Protein AF-A0A4Y7RFY5-F1 (afdb_monomer)

Structure (mmCIF, N/CA/C/O backbone):
data_AF-A0A4Y7RFY5-F1
#
_entry.id   AF-A0A4Y7RFY5-F1
#
loop_
_atom_site.group_PDB
_atom_site.id
_atom_site.type_symbol
_atom_site.label_atom_id
_atom_site.label_alt_id
_atom_site.label_comp_id
_atom_site.label_asym_id
_atom_site.label_entity_id
_atom_site.label_seq_id
_atom_site.pdbx_PDB_ins_code
_atom_site.Cartn_x
_atom_site.Cartn_y
_atom_site.Cartn_z
_atom_site.occupancy
_atom_site.B_iso_or_equiv
_atom_site.auth_seq_id
_atom_site.auth_comp_id
_atom_site.auth_asym_id
_atom_site.auth_atom_id
_atom_site.pdbx_PDB_model_num
ATOM 1 N N . MET A 1 1 ? 19.906 5.067 -16.439 1.00 70.19 1 MET A N 1
ATOM 2 C CA . MET A 1 1 ? 20.471 4.528 -15.184 1.00 70.19 1 MET A CA 1
ATOM 3 C C . MET A 1 1 ? 19.548 4.923 -14.044 1.00 70.19 1 MET A C 1
ATOM 5 O O . MET A 1 1 ? 18.997 6.017 -14.143 1.00 70.19 1 MET A O 1
ATOM 9 N N . PRO A 1 2 ? 19.343 4.066 -13.029 1.00 88.56 2 PRO A N 1
ATOM 10 C CA . PRO A 1 2 ? 18.521 4.398 -11.865 1.00 88.56 2 PRO A CA 1
ATOM 11 C C . PRO A 1 2 ? 19.082 5.613 -11.113 1.00 88.56 2 PRO A C 1
ATOM 13 O O . PRO A 1 2 ? 20.277 5.898 -11.190 1.00 88.56 2 PRO A O 1
ATOM 16 N N . SER A 1 3 ? 18.216 6.334 -10.408 1.00 92.62 3 SER A N 1
ATOM 17 C CA . SER A 1 3 ? 18.510 7.600 -9.731 1.00 92.62 3 SER A CA 1
ATOM 18 C C . SER A 1 3 ? 17.836 7.657 -8.362 1.00 92.62 3 SER A C 1
ATOM 20 O O . SER A 1 3 ? 16.726 7.166 -8.194 1.00 92.62 3 SER A O 1
ATOM 22 N N . CYS A 1 4 ? 18.465 8.326 -7.395 1.00 90.56 4 CYS A N 1
ATOM 23 C CA . CYS A 1 4 ? 17.872 8.580 -6.075 1.00 90.56 4 CYS A CA 1
ATOM 24 C C . CYS A 1 4 ? 16.826 9.691 -6.059 1.00 90.56 4 CYS A C 1
ATOM 26 O O . CYS A 1 4 ? 16.212 9.956 -5.030 1.00 90.56 4 CYS A O 1
ATOM 28 N N . SER A 1 5 ? 16.643 10.366 -7.187 1.00 89.19 5 SER A N 1
ATOM 29 C CA . SER A 1 5 ? 15.661 11.423 -7.343 1.00 89.19 5 SER A CA 1
ATOM 30 C C . SER A 1 5 ? 14.977 11.329 -8.698 1.00 89.19 5 SER A C 1
ATOM 32 O O . SER A 1 5 ? 15.543 10.871 -9.694 1.00 89.19 5 SER A O 1
ATOM 34 N N . GLY A 1 6 ? 13.733 11.784 -8.732 1.00 90.25 6 GLY A N 1
ATOM 35 C CA . GLY A 1 6 ? 12.942 11.893 -9.944 1.00 90.25 6 GLY A CA 1
ATOM 36 C C . GLY A 1 6 ? 11.649 12.633 -9.650 1.00 90.25 6 GLY A C 1
ATOM 37 O O . GLY A 1 6 ? 11.151 12.608 -8.523 1.00 90.25 6 GLY A O 1
ATOM 38 N N . THR A 1 7 ? 11.106 13.307 -10.655 1.00 93.75 7 THR A N 1
ATOM 39 C CA . THR A 1 7 ? 9.830 14.011 -10.526 1.00 93.75 7 THR A CA 1
ATOM 40 C C . THR A 1 7 ? 8.691 13.004 -10.468 1.00 93.75 7 THR A C 1
ATOM 42 O O . THR A 1 7 ? 8.558 12.180 -11.369 1.00 93.75 7 THR A O 1
ATOM 45 N N . LYS A 1 8 ? 7.857 13.093 -9.427 1.00 94.69 8 LYS A N 1
ATOM 46 C CA . LYS A 1 8 ? 6.635 12.292 -9.315 1.00 94.69 8 LYS A CA 1
ATOM 47 C C . LYS A 1 8 ? 5.670 12.668 -10.454 1.00 94.69 8 LYS A C 1
ATOM 49 O O . LYS A 1 8 ? 5.312 13.845 -10.546 1.00 94.69 8 LYS A O 1
ATOM 54 N N . PRO A 1 9 ? 5.285 11.733 -11.343 1.00 94.62 9 PRO A N 1
ATOM 55 C CA . PRO A 1 9 ? 4.333 11.984 -12.410 1.00 94.62 9 PRO A CA 1
ATOM 56 C C . PRO A 1 9 ? 2.941 12.184 -11.815 1.00 94.62 9 PRO A C 1
ATOM 58 O O . PRO A 1 9 ? 2.696 11.918 -10.640 1.00 94.62 9 PRO A O 1
ATOM 61 N N . ASN A 1 10 ? 1.999 12.623 -12.645 1.00 97.12 10 ASN A N 1
ATOM 62 C CA . ASN A 1 10 ? 0.590 12.560 -12.273 1.00 97.12 10 ASN A CA 1
ATOM 63 C C . ASN A 1 10 ? 0.095 11.096 -12.235 1.00 97.12 10 ASN A C 1
ATOM 65 O O . ASN A 1 10 ? 0.753 10.188 -12.746 1.00 97.12 10 ASN A O 1
ATOM 69 N N . TYR A 1 11 ? -1.093 10.869 -11.668 1.00 97.44 11 TYR A N 1
ATOM 70 C CA . TYR A 1 11 ? -1.661 9.522 -11.515 1.00 97.44 11 TYR A CA 1
ATOM 71 C C . TYR A 1 11 ? -1.835 8.758 -12.835 1.00 97.44 11 TYR A C 1
ATOM 73 O O . TYR A 1 11 ? -1.659 7.543 -12.861 1.00 97.44 11 TYR A O 1
ATOM 81 N N . ALA A 1 12 ? -2.170 9.448 -13.928 1.00 95.31 12 ALA A N 1
ATOM 82 C CA . ALA A 1 12 ? -2.385 8.808 -15.223 1.00 95.31 12 ALA A CA 1
ATOM 83 C C . ALA A 1 12 ? -1.066 8.307 -15.834 1.00 95.31 12 ALA A C 1
ATOM 85 O O . ALA A 1 12 ? -0.982 7.152 -16.247 1.00 95.31 12 ALA A O 1
ATOM 86 N N . GLY A 1 13 ? -0.028 9.151 -15.834 1.00 95.88 13 GLY A N 1
ATOM 87 C CA . GLY A 1 13 ? 1.313 8.769 -16.278 1.00 95.88 13 GLY A CA 1
ATOM 88 C C . GLY A 1 13 ? 1.899 7.660 -15.408 1.00 95.88 13 GLY A C 1
ATOM 89 O O . GLY A 1 13 ? 2.430 6.688 -15.927 1.00 95.88 13 GLY A O 1
ATOM 90 N N . PHE A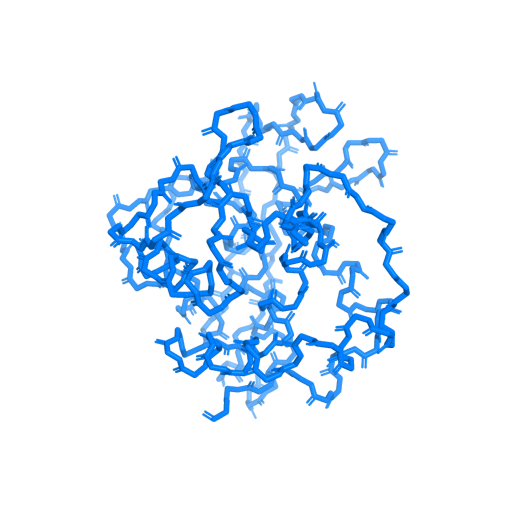 1 14 ? 1.691 7.743 -14.091 1.00 97.38 14 PHE A N 1
ATOM 91 C CA . PHE A 1 14 ? 2.103 6.698 -13.159 1.00 97.38 14 PHE A CA 1
ATOM 92 C C . PHE A 1 14 ? 1.535 5.320 -13.519 1.00 97.38 14 PHE A C 1
ATOM 94 O O . PHE A 1 14 ? 2.278 4.350 -13.636 1.00 97.38 14 PHE A O 1
ATOM 101 N N . VAL A 1 15 ? 0.217 5.217 -13.715 1.00 96.62 15 VAL A N 1
ATOM 102 C CA . VAL A 1 15 ? -0.403 3.932 -14.068 1.00 96.62 15 VAL A CA 1
ATOM 103 C C . VAL A 1 15 ? 0.101 3.433 -15.414 1.00 96.62 15 VAL A C 1
ATOM 105 O O . VAL A 1 15 ? 0.433 2.258 -15.522 1.00 96.62 15 VAL A O 1
ATOM 108 N N . SER A 1 16 ? 0.202 4.308 -16.417 1.00 95.19 16 SER A N 1
ATOM 109 C CA . SER A 1 16 ? 0.695 3.932 -17.747 1.00 95.19 16 SER A CA 1
ATOM 110 C C . SER A 1 16 ? 2.050 3.220 -17.689 1.00 95.19 16 SER A C 1
ATOM 112 O O . SER A 1 16 ? 2.251 2.229 -18.387 1.00 95.19 16 SER A O 1
ATOM 114 N N . ASP A 1 17 ? 2.957 3.695 -16.836 1.00 95.69 17 ASP A N 1
ATOM 115 C CA . ASP A 1 17 ? 4.332 3.199 -16.788 1.00 95.69 17 ASP A CA 1
ATOM 116 C C . ASP A 1 17 ? 4.498 1.961 -15.892 1.00 95.69 17 ASP A C 1
ATOM 118 O O . ASP A 1 17 ? 5.371 1.125 -16.139 1.00 95.69 17 ASP A O 1
ATOM 122 N N . TYR A 1 18 ? 3.666 1.818 -14.852 1.00 97.75 18 TYR A N 1
ATOM 123 C CA . TYR A 1 18 ? 3.910 0.851 -13.773 1.00 97.75 18 TYR A CA 1
ATOM 124 C C . TYR A 1 18 ? 2.809 -0.200 -13.575 1.00 97.75 18 TYR A C 1
ATOM 126 O O . TYR A 1 18 ? 3.008 -1.136 -12.797 1.00 97.75 18 TYR A O 1
ATOM 134 N N . LEU A 1 19 ? 1.680 -0.113 -14.291 1.00 97.50 19 LEU A N 1
ATOM 135 C CA . LEU A 1 19 ? 0.531 -1.009 -14.101 1.00 97.50 19 LEU A CA 1
ATOM 136 C C . LEU A 1 19 ? 0.891 -2.492 -14.231 1.00 97.50 19 LEU A C 1
ATOM 138 O O . LEU A 1 19 ? 0.437 -3.293 -13.419 1.00 97.50 19 LEU A O 1
ATOM 142 N N . SER A 1 20 ? 1.716 -2.872 -15.212 1.00 98.12 20 SER A N 1
ATOM 143 C CA . SER A 1 20 ? 2.085 -4.283 -15.404 1.00 98.12 20 SER A CA 1
ATOM 144 C C . SER A 1 20 ? 2.824 -4.853 -14.190 1.00 98.12 20 SER A C 1
ATOM 146 O O . SER A 1 20 ? 2.512 -5.956 -13.755 1.00 98.12 20 SER A O 1
ATOM 148 N N . TYR A 1 21 ? 3.763 -4.098 -13.615 1.00 98.56 21 TYR A N 1
ATOM 149 C CA . TYR A 1 21 ? 4.523 -4.525 -12.436 1.00 98.56 21 TYR A CA 1
ATOM 150 C C . TYR A 1 21 ? 3.639 -4.575 -11.187 1.00 98.56 21 TYR A C 1
ATOM 152 O O . TYR A 1 21 ? 3.715 -5.526 -10.410 1.00 98.56 21 TYR A O 1
ATOM 160 N N . ALA A 1 22 ? 2.754 -3.585 -11.024 1.00 98.38 22 ALA A N 1
ATOM 161 C CA . ALA A 1 22 ? 1.785 -3.570 -9.934 1.00 98.38 22 ALA A CA 1
ATOM 162 C C . ALA A 1 22 ? 0.781 -4.730 -10.038 1.00 98.38 22 ALA A C 1
ATOM 164 O O . ALA A 1 22 ? 0.401 -5.294 -9.019 1.00 98.38 22 ALA A O 1
ATOM 165 N N . THR A 1 23 ? 0.395 -5.121 -11.257 1.00 98.44 23 THR A N 1
ATOM 166 C CA . THR A 1 23 ? -0.481 -6.277 -11.514 1.00 98.44 23 THR A CA 1
ATOM 167 C C . THR A 1 23 ? 0.195 -7.580 -11.097 1.00 98.44 23 THR A C 1
ATOM 169 O O . THR A 1 23 ? -0.420 -8.376 -10.394 1.00 98.44 23 THR A O 1
ATOM 172 N N . THR A 1 24 ? 1.470 -7.775 -11.452 1.00 98.50 24 THR A N 1
ATOM 173 C CA . THR A 1 24 ? 2.250 -8.928 -10.978 1.00 98.50 24 THR A CA 1
ATOM 174 C C . THR A 1 24 ? 2.302 -8.966 -9.452 1.00 98.50 24 THR A C 1
ATOM 176 O O . THR A 1 24 ? 1.969 -9.983 -8.856 1.00 98.50 24 THR A O 1
ATOM 179 N N . ALA A 1 25 ? 2.654 -7.852 -8.803 1.00 98.31 25 ALA A N 1
ATOM 180 C CA . ALA A 1 25 ? 2.734 -7.809 -7.345 1.00 98.31 25 ALA A CA 1
ATOM 181 C C . ALA A 1 25 ? 1.378 -8.055 -6.662 1.00 98.31 25 ALA A C 1
ATOM 183 O O . ALA A 1 25 ? 1.316 -8.773 -5.669 1.00 98.31 25 ALA A O 1
ATOM 184 N N . ALA A 1 26 ? 0.294 -7.500 -7.207 1.00 98.06 26 ALA A N 1
ATOM 185 C CA . ALA A 1 26 ? -1.064 -7.711 -6.713 1.00 98.06 26 ALA A CA 1
ATOM 186 C C . ALA A 1 26 ? -1.487 -9.184 -6.791 1.00 98.06 26 ALA A C 1
ATOM 188 O O . ALA A 1 26 ? -2.030 -9.713 -5.823 1.00 98.06 26 ALA A O 1
ATOM 189 N N . SER A 1 27 ? -1.192 -9.847 -7.913 1.00 97.69 27 SER A N 1
ATOM 190 C CA . SER A 1 27 ? -1.483 -11.269 -8.113 1.00 97.69 27 SER A CA 1
ATOM 191 C C . SER A 1 27 ? -0.730 -12.155 -7.118 1.00 97.69 27 SER A C 1
ATOM 193 O O . SER A 1 27 ? -1.338 -13.038 -6.521 1.00 97.69 27 SER A O 1
ATOM 195 N N . GLU A 1 28 ? 0.564 -11.905 -6.906 1.00 97.19 28 GLU A N 1
ATOM 196 C CA . GLU A 1 28 ? 1.399 -12.700 -5.991 1.00 97.19 28 GLU A CA 1
ATOM 197 C C . GLU A 1 28 ? 1.017 -12.495 -4.516 1.00 97.19 28 GLU A C 1
ATOM 199 O O . GLU A 1 28 ? 1.141 -13.406 -3.704 1.00 97.19 28 GLU A O 1
ATOM 204 N N . LEU A 1 29 ? 0.531 -11.301 -4.160 1.00 96.00 29 LEU A N 1
ATOM 205 C CA . LEU A 1 29 ? 0.132 -10.959 -2.792 1.00 96.00 29 LEU A CA 1
ATOM 206 C C . LEU A 1 29 ? -1.374 -11.159 -2.536 1.00 96.00 29 LEU A C 1
ATOM 208 O O . LEU A 1 29 ? -1.837 -10.981 -1.415 1.00 96.00 29 LEU A O 1
ATOM 212 N N . GLY A 1 30 ? -2.182 -11.501 -3.541 1.00 95.25 30 GLY A N 1
ATOM 213 C CA . GLY A 1 30 ? -3.625 -11.695 -3.357 1.00 95.25 30 GLY A CA 1
ATOM 214 C C . GLY A 1 30 ? -4.362 -10.450 -2.838 1.00 95.25 30 GLY A C 1
ATOM 215 O O . GLY A 1 30 ? -5.312 -10.566 -2.062 1.00 95.25 30 GLY A O 1
ATOM 216 N N . VAL A 1 31 ? -3.914 -9.260 -3.242 1.00 95.94 31 VAL A N 1
ATOM 217 C CA . VAL A 1 31 ? -4.500 -7.956 -2.883 1.00 95.94 31 VAL A CA 1
ATOM 218 C C . VAL A 1 31 ? -4.769 -7.142 -4.144 1.00 95.94 31 VAL A C 1
ATOM 220 O O . VAL A 1 31 ? -4.348 -7.503 -5.239 1.00 95.94 31 VAL A O 1
ATOM 223 N N . SER A 1 32 ? -5.496 -6.033 -4.022 1.00 97.75 32 SER A N 1
ATOM 224 C CA . SER A 1 32 ? -5.821 -5.219 -5.197 1.00 97.75 32 SER A CA 1
ATOM 225 C C . SER A 1 32 ? -4.600 -4.572 -5.866 1.00 97.75 32 SER A C 1
ATOM 227 O O . SER A 1 32 ? -3.671 -4.139 -5.183 1.00 97.75 32 SER A O 1
ATOM 229 N N . ILE A 1 33 ? -4.662 -4.370 -7.187 1.00 98.44 33 ILE A N 1
ATOM 230 C CA . ILE A 1 33 ? -3.684 -3.544 -7.924 1.00 98.44 33 ILE A CA 1
ATOM 231 C C . ILE A 1 33 ? -3.588 -2.138 -7.308 1.00 98.44 33 ILE A C 1
ATOM 233 O O . ILE A 1 33 ? -2.497 -1.596 -7.128 1.00 98.44 33 ILE A O 1
ATOM 237 N N . ALA A 1 34 ? -4.728 -1.540 -6.958 1.00 98.31 34 ALA A N 1
ATOM 238 C CA . ALA A 1 34 ? -4.803 -0.186 -6.425 1.00 98.31 34 ALA A CA 1
ATOM 239 C C . ALA A 1 34 ? -4.046 -0.020 -5.098 1.00 98.31 34 ALA A C 1
ATOM 241 O O . ALA A 1 34 ? -3.415 1.014 -4.898 1.00 98.31 34 ALA A O 1
ATOM 242 N N . PHE A 1 35 ? -4.059 -1.030 -4.223 1.00 97.94 35 PHE A N 1
ATOM 243 C CA . PHE A 1 35 ? -3.252 -1.048 -2.997 1.00 97.94 35 PHE A CA 1
ATOM 244 C C . PHE A 1 35 ? -1.756 -0.882 -3.316 1.00 97.94 35 PHE A C 1
ATOM 246 O O . PHE A 1 35 ? -1.104 0.018 -2.779 1.00 97.94 35 PHE A O 1
ATOM 253 N N . ILE A 1 36 ? -1.242 -1.677 -4.262 1.00 98.31 36 ILE A N 1
ATOM 254 C CA . ILE A 1 36 ? 0.163 -1.630 -4.694 1.00 98.31 36 ILE A CA 1
ATOM 255 C C . ILE A 1 36 ? 0.502 -0.248 -5.265 1.00 98.31 36 ILE A C 1
ATOM 257 O O . ILE A 1 36 ? 1.477 0.387 -4.860 1.00 98.31 36 ILE A O 1
ATOM 261 N N . LEU A 1 37 ? -0.341 0.250 -6.177 1.00 98.31 37 LEU A N 1
ATOM 262 C CA . LEU A 1 37 ? -0.152 1.550 -6.821 1.00 98.31 37 LEU A CA 1
ATOM 263 C C . LEU A 1 37 ? -0.156 2.702 -5.806 1.00 98.31 37 LEU A C 1
ATOM 265 O O . LEU A 1 37 ? 0.674 3.604 -5.916 1.00 98.31 37 LEU A O 1
ATOM 269 N N . CYS A 1 38 ? -1.057 2.685 -4.817 1.00 97.88 38 CYS A N 1
ATOM 270 C CA . CYS A 1 38 ? -1.116 3.710 -3.773 1.00 97.88 38 CYS A CA 1
ATOM 271 C C . CYS A 1 38 ? 0.184 3.766 -2.977 1.00 97.88 38 CYS A C 1
ATOM 273 O O . CYS A 1 38 ? 0.727 4.855 -2.773 1.00 97.88 38 CYS A O 1
ATOM 275 N N . GLN A 1 39 ? 0.696 2.605 -2.567 1.00 96.25 39 GLN A N 1
ATOM 276 C CA . GLN A 1 39 ? 1.923 2.526 -1.787 1.00 96.25 39 GLN A CA 1
ATOM 277 C C . GLN A 1 39 ? 3.127 3.018 -2.601 1.00 96.25 39 GLN A C 1
ATOM 279 O O . GLN A 1 39 ? 3.851 3.914 -2.171 1.00 96.25 39 GLN A O 1
ATOM 284 N N . TRP A 1 40 ? 3.294 2.516 -3.826 1.00 97.44 40 TRP A N 1
ATOM 285 C CA . TRP A 1 40 ? 4.409 2.895 -4.698 1.00 97.44 40 TRP A CA 1
ATOM 286 C C . TRP A 1 40 ? 4.372 4.374 -5.100 1.00 97.44 40 TRP A C 1
ATOM 288 O O . TRP A 1 40 ? 5.413 5.027 -5.191 1.00 97.44 40 TRP A O 1
ATOM 298 N N . TYR A 1 41 ? 3.180 4.934 -5.321 1.00 97.44 41 TYR A N 1
ATOM 299 C CA . TYR A 1 41 ? 3.035 6.354 -5.632 1.00 97.44 41 TYR A CA 1
ATOM 300 C C . TYR A 1 41 ? 3.393 7.233 -4.435 1.00 97.44 41 TYR A C 1
ATOM 302 O O . TYR A 1 41 ? 4.035 8.273 -4.599 1.00 97.44 41 TYR A O 1
ATOM 310 N N . GLN A 1 42 ? 2.974 6.842 -3.232 1.00 95.06 42 GLN A N 1
ATOM 311 C CA . GLN A 1 42 ? 3.283 7.563 -2.003 1.00 95.06 42 GLN A CA 1
ATOM 312 C C . GLN A 1 42 ? 4.796 7.575 -1.741 1.00 95.06 42 GLN A C 1
ATOM 314 O O . GLN A 1 42 ? 5.366 8.665 -1.640 1.00 95.06 42 GLN A O 1
ATOM 319 N N . GLU A 1 43 ? 5.432 6.402 -1.735 1.00 93.50 43 GLU A N 1
ATOM 320 C CA . GLU A 1 43 ? 6.864 6.224 -1.445 1.00 93.50 43 GLU A CA 1
ATOM 321 C C . GLU A 1 43 ? 7.781 6.796 -2.527 1.00 93.50 43 GLU A C 1
ATOM 323 O O . GLU A 1 43 ? 8.799 7.428 -2.243 1.00 93.50 43 GLU A O 1
ATOM 328 N N . TRP A 1 44 ? 7.396 6.619 -3.791 1.00 95.12 44 TRP A N 1
ATOM 329 C CA . TRP A 1 44 ? 8.091 7.175 -4.946 1.00 95.12 44 TRP A CA 1
ATOM 330 C C . TRP A 1 44 ? 9.570 6.767 -5.075 1.00 95.12 44 TRP A C 1
ATOM 332 O O . TRP A 1 44 ? 10.417 7.558 -5.490 1.00 95.12 44 TRP A O 1
ATOM 342 N N . GLY A 1 45 ? 9.898 5.509 -4.778 1.00 96.00 45 GLY A N 1
ATOM 343 C CA . GLY A 1 45 ? 11.252 4.981 -4.999 1.00 96.00 45 GLY A CA 1
ATOM 344 C C . GLY A 1 45 ? 11.494 4.396 -6.397 1.00 96.00 45 GLY A C 1
ATOM 345 O O . GLY A 1 45 ? 12.556 3.844 -6.688 1.00 96.00 45 GLY A O 1
ATOM 346 N N . LEU A 1 46 ? 10.534 4.552 -7.311 1.00 96.69 46 LEU A N 1
ATOM 347 C CA . LEU A 1 46 ? 10.610 4.058 -8.690 1.00 96.69 46 LEU A CA 1
ATOM 348 C C . LEU A 1 46 ? 11.784 4.608 -9.517 1.00 96.69 46 LEU A C 1
ATOM 350 O O . LEU A 1 46 ? 12.343 3.827 -10.285 1.00 96.69 46 LEU A O 1
ATOM 354 N N . PRO A 1 47 ? 12.251 5.866 -9.357 1.00 96.75 47 PRO A N 1
ATOM 355 C CA . PRO A 1 47 ? 13.485 6.311 -10.012 1.00 96.75 47 PRO A CA 1
ATOM 356 C C . PRO A 1 47 ? 14.712 5.453 -9.655 1.00 96.75 47 PRO A C 1
ATOM 358 O O . PRO A 1 47 ? 15.601 5.275 -10.489 1.00 96.75 47 PRO A O 1
ATOM 361 N N . ALA A 1 48 ? 14.742 4.879 -8.448 1.00 97.00 48 ALA A N 1
ATOM 362 C CA . ALA A 1 48 ? 15.788 3.980 -7.960 1.00 97.00 48 ALA A CA 1
ATOM 363 C C . ALA A 1 48 ? 15.500 2.501 -8.274 1.00 97.00 48 ALA A C 1
ATOM 365 O O . ALA A 1 48 ? 16.225 1.621 -7.804 1.00 97.00 48 ALA A O 1
ATOM 366 N N . ASN A 1 49 ? 14.436 2.222 -9.039 1.00 98.06 49 ASN A N 1
ATOM 367 C CA . ASN A 1 49 ? 13.841 0.898 -9.195 1.00 98.06 49 ASN A CA 1
ATOM 368 C C . ASN A 1 49 ? 13.509 0.227 -7.852 1.00 98.06 49 ASN A C 1
ATOM 370 O O . ASN A 1 49 ? 13.527 -0.989 -7.772 1.00 98.06 49 ASN A O 1
ATOM 374 N N . ASN A 1 50 ? 13.226 0.988 -6.795 1.00 97.44 50 ASN A N 1
ATOM 375 C CA . ASN A 1 50 ? 12.904 0.476 -5.465 1.00 97.44 50 ASN A CA 1
ATOM 376 C C . ASN A 1 50 ? 11.502 0.979 -5.077 1.00 97.44 50 ASN A C 1
ATOM 378 O O . ASN A 1 50 ? 11.388 1.996 -4.398 1.00 97.44 50 ASN A O 1
ATOM 382 N N . PRO A 1 51 ? 10.414 0.348 -5.556 1.00 96.06 51 PRO A N 1
ATOM 383 C CA . PRO A 1 51 ? 9.099 0.991 -5.644 1.00 96.06 51 PRO A CA 1
ATOM 384 C C . PRO A 1 51 ? 8.541 1.557 -4.332 1.00 96.06 51 PRO A C 1
ATOM 386 O O . PRO A 1 51 ? 7.855 2.576 -4.353 1.00 96.06 51 PRO A O 1
ATOM 389 N N . ALA A 1 52 ? 8.865 0.921 -3.203 1.00 94.00 52 ALA A N 1
ATOM 390 C CA . ALA A 1 52 ? 8.384 1.285 -1.872 1.00 94.00 52 ALA A CA 1
ATOM 391 C C . ALA A 1 52 ? 9.530 1.422 -0.855 1.00 94.00 52 ALA A C 1
ATOM 393 O O . ALA A 1 52 ? 9.343 1.112 0.319 1.00 94.00 52 ALA A O 1
ATOM 394 N N . TRP A 1 53 ? 10.728 1.795 -1.324 1.00 93.81 53 TRP A N 1
ATOM 395 C CA . TRP A 1 53 ? 11.930 1.950 -0.495 1.00 93.81 53 TRP A CA 1
ATOM 396 C C . TRP A 1 53 ? 12.180 0.762 0.452 1.00 93.81 53 TRP A C 1
ATOM 398 O O . TRP A 1 53 ? 12.387 0.917 1.654 1.00 93.81 53 TRP A O 1
ATOM 408 N N . GLN A 1 54 ? 12.182 -0.455 -0.098 1.00 92.44 54 GLN A N 1
ATOM 409 C CA . GLN A 1 54 ? 12.611 -1.663 0.604 1.00 92.44 54 GLN A CA 1
ATOM 410 C C . GLN A 1 54 ? 13.986 -1.440 1.233 1.00 92.44 54 GLN A C 1
ATOM 412 O O . GLN A 1 54 ? 14.908 -1.018 0.540 1.00 92.44 54 GLN A O 1
ATOM 417 N N . GLY A 1 55 ? 14.143 -1.743 2.524 1.00 90.88 55 GLY A N 1
ATOM 418 C CA . GLY A 1 55 ? 15.426 -1.617 3.231 1.00 90.88 55 GLY A CA 1
ATOM 419 C C . GLY A 1 55 ? 16.396 -2.778 2.978 1.00 90.88 55 GLY A C 1
ATOM 420 O O . GLY A 1 55 ? 17.566 -2.697 3.337 1.00 90.88 55 GLY A O 1
ATOM 421 N N . SER A 1 56 ? 15.919 -3.862 2.362 1.00 92.06 56 SER A N 1
ATOM 422 C CA . SER A 1 56 ? 16.690 -5.067 2.048 1.00 92.06 56 SER A CA 1
ATOM 423 C C . SER A 1 56 ? 16.653 -5.348 0.550 1.00 92.06 56 SER A C 1
ATOM 425 O O . SER A 1 56 ? 15.676 -5.037 -0.126 1.00 92.06 56 SER A O 1
ATOM 427 N N . THR A 1 57 ? 17.703 -5.982 0.028 1.00 95.25 57 THR A N 1
ATOM 428 C CA . THR A 1 57 ? 17.739 -6.427 -1.374 1.00 95.25 57 THR A CA 1
ATOM 429 C C . THR A 1 57 ? 16.858 -7.642 -1.619 1.00 95.25 57 THR A C 1
ATOM 431 O O . THR A 1 57 ? 16.530 -7.929 -2.764 1.00 95.25 57 THR A O 1
ATOM 434 N N . MET A 1 58 ? 16.522 -8.393 -0.564 1.00 95.25 58 MET A N 1
ATOM 435 C CA . MET A 1 58 ? 15.765 -9.644 -0.655 1.00 95.25 58 MET A CA 1
ATOM 436 C C . MET A 1 58 ? 16.377 -10.669 -1.634 1.00 95.25 58 MET A C 1
ATOM 438 O O . MET A 1 58 ? 15.674 -11.523 -2.160 1.00 95.25 58 MET A O 1
ATOM 442 N N . GLY A 1 59 ? 17.690 -10.586 -1.884 1.00 96.06 59 GLY A N 1
ATOM 443 C CA . GLY A 1 59 ? 18.403 -11.450 -2.833 1.00 96.06 59 GLY A CA 1
ATOM 444 C C . GLY A 1 59 ? 18.363 -10.993 -4.298 1.00 96.06 59 GLY A C 1
ATOM 445 O O . GLY A 1 59 ? 18.948 -11.668 -5.141 1.00 96.06 59 GLY A O 1
ATOM 446 N N . TYR A 1 60 ? 17.730 -9.858 -4.606 1.00 97.81 60 TYR A N 1
ATOM 447 C CA . TYR A 1 60 ? 17.642 -9.306 -5.961 1.00 97.81 60 TYR A CA 1
ATOM 448 C C . TYR A 1 60 ? 18.822 -8.390 -6.309 1.00 97.81 60 TYR A C 1
ATOM 450 O O . TYR A 1 60 ? 19.515 -7.857 -5.436 1.00 97.81 60 TYR A O 1
ATOM 458 N N . THR A 1 61 ? 19.060 -8.210 -7.611 1.00 97.56 61 THR A N 1
ATOM 459 C CA . THR A 1 61 ? 20.265 -7.549 -8.126 1.00 97.56 61 THR A CA 1
ATOM 460 C C . THR A 1 61 ? 20.227 -6.033 -7.926 1.00 97.56 61 THR A C 1
ATOM 462 O O . THR A 1 61 ? 19.294 -5.355 -8.362 1.00 97.56 61 THR A O 1
ATOM 465 N N . THR A 1 62 ? 21.288 -5.474 -7.341 1.00 97.25 62 THR A N 1
ATOM 466 C CA . THR A 1 62 ? 21.436 -4.029 -7.115 1.00 97.25 62 THR A CA 1
ATOM 467 C C . THR A 1 62 ? 22.556 -3.411 -7.952 1.00 97.25 62 THR A C 1
ATOM 469 O O . THR A 1 62 ? 23.556 -4.057 -8.258 1.00 97.25 62 THR A O 1
ATOM 472 N N . CYS A 1 63 ? 22.394 -2.135 -8.318 1.00 95.94 63 CYS A N 1
ATOM 473 C CA . CYS A 1 63 ? 23.389 -1.341 -9.056 1.00 95.94 63 CYS A CA 1
ATOM 474 C C . CYS A 1 63 ? 23.894 -0.116 -8.279 1.00 95.94 63 CYS A C 1
ATOM 476 O O . CYS A 1 63 ? 24.643 0.690 -8.828 1.00 95.94 63 CYS A O 1
ATOM 478 N N . GLY A 1 64 ? 23.450 0.072 -7.036 1.00 95.62 64 GLY A N 1
ATOM 479 C CA . GLY A 1 64 ? 23.814 1.223 -6.215 1.00 95.62 64 GLY A CA 1
ATOM 480 C C . GLY A 1 64 ? 22.966 1.329 -4.951 1.00 95.62 64 GLY A C 1
ATOM 481 O O . GLY A 1 64 ? 22.294 0.372 -4.559 1.00 95.62 64 GLY A O 1
ATOM 482 N N . SER A 1 65 ? 22.983 2.506 -4.329 1.00 96.12 65 SER A N 1
ATOM 483 C CA . SER A 1 65 ? 22.173 2.819 -3.153 1.00 96.12 65 SER A CA 1
ATOM 484 C C . SER A 1 65 ? 21.780 4.296 -3.083 1.00 96.12 65 SER A C 1
ATOM 486 O O . SER A 1 65 ? 22.479 5.176 -3.588 1.00 96.12 65 SER A O 1
ATOM 488 N N . CYS A 1 66 ? 20.665 4.556 -2.403 1.00 94.31 66 CYS A N 1
ATOM 489 C CA . CYS A 1 66 ? 20.174 5.873 -2.020 1.00 94.31 66 CYS A CA 1
ATOM 490 C C . CYS A 1 66 ? 20.155 5.963 -0.497 1.00 94.31 66 CYS A C 1
ATOM 492 O O . CYS A 1 66 ? 19.199 5.548 0.157 1.00 94.31 66 CYS A O 1
ATOM 494 N N . GLY A 1 67 ? 21.257 6.444 0.083 1.00 93.12 67 GLY A N 1
ATOM 495 C CA . GLY A 1 67 ? 21.469 6.346 1.526 1.00 93.12 67 GLY A CA 1
ATOM 496 C C . GLY A 1 67 ? 21.515 4.879 1.963 1.00 93.12 67 GLY A C 1
ATOM 497 O O . GLY A 1 67 ? 22.341 4.114 1.467 1.00 93.12 67 GLY A O 1
ATOM 498 N N . SER A 1 68 ? 20.619 4.488 2.871 1.00 92.94 68 SER A N 1
ATOM 499 C CA . SER A 1 68 ? 20.482 3.109 3.359 1.00 92.94 68 SER A CA 1
ATOM 500 C C . SER A 1 68 ? 19.665 2.193 2.444 1.00 92.94 68 SER A C 1
ATOM 502 O O . SER A 1 68 ? 19.612 0.994 2.699 1.00 92.94 68 SER A O 1
ATOM 504 N N . PHE A 1 69 ? 19.019 2.724 1.402 1.00 95.56 69 PHE A N 1
ATOM 505 C CA . PHE A 1 69 ? 18.140 1.940 0.537 1.00 95.56 69 PHE A CA 1
ATOM 506 C C . PHE A 1 69 ? 18.880 1.426 -0.708 1.00 95.56 69 PHE A C 1
ATOM 508 O O . PHE A 1 69 ? 19.608 2.196 -1.340 1.00 95.56 69 PHE A O 1
ATOM 515 N N . PRO A 1 70 ? 18.699 0.158 -1.113 1.00 96.75 70 PRO A N 1
ATOM 516 C CA . PRO A 1 70 ? 19.234 -0.363 -2.362 1.00 96.75 70 PRO A CA 1
ATOM 517 C C . PRO A 1 70 ? 18.609 0.326 -3.580 1.00 96.75 70 PRO A C 1
ATOM 519 O O . PRO A 1 70 ? 17.416 0.633 -3.600 1.00 96.75 70 PRO A O 1
ATOM 522 N N . MET A 1 71 ? 19.422 0.514 -4.619 1.00 97.75 71 MET A N 1
ATOM 523 C CA . MET A 1 71 ? 18.962 0.792 -5.980 1.00 97.75 71 MET A CA 1
ATOM 524 C C . MET A 1 71 ? 19.052 -0.493 -6.791 1.00 97.75 71 MET A C 1
ATOM 526 O O . MET A 1 71 ? 20.123 -1.105 -6.865 1.00 97.75 71 MET A O 1
ATOM 530 N N . PHE A 1 72 ? 17.957 -0.889 -7.426 1.00 98.19 72 PHE A N 1
ATOM 531 C CA . PHE A 1 72 ? 17.910 -2.129 -8.192 1.00 98.19 72 PHE A CA 1
ATOM 532 C C . PHE A 1 72 ? 18.316 -1.911 -9.652 1.00 98.19 72 PHE A C 1
ATOM 534 O O . PHE A 1 72 ? 18.027 -0.870 -10.250 1.00 98.19 72 PHE A O 1
ATOM 541 N N . CYS A 1 73 ? 18.973 -2.910 -10.247 1.00 97.06 73 CYS A N 1
ATOM 542 C CA . CYS A 1 73 ? 19.402 -2.854 -11.650 1.00 97.06 73 CYS A CA 1
ATOM 543 C C . CYS A 1 73 ? 18.220 -2.668 -12.610 1.00 97.06 73 CYS A C 1
ATOM 545 O O . CYS A 1 73 ? 18.345 -1.981 -13.626 1.00 97.06 73 CYS A O 1
ATOM 547 N N . SER A 1 74 ? 17.072 -3.256 -12.274 1.00 97.50 74 SER A N 1
ATOM 548 C CA . SER A 1 74 ? 15.833 -3.168 -13.038 1.00 97.50 74 SER A CA 1
ATOM 549 C C . SER A 1 74 ? 14.624 -2.989 -12.121 1.00 97.50 74 SER A C 1
ATOM 551 O O . SER A 1 74 ? 14.653 -3.357 -10.948 1.00 97.50 74 SER A O 1
ATOM 553 N N . LEU A 1 75 ? 13.526 -2.462 -12.667 1.00 97.31 75 LEU A N 1
ATOM 554 C CA . LEU A 1 75 ? 12.260 -2.390 -11.935 1.00 97.31 75 LEU A CA 1
ATOM 555 C C . LEU A 1 75 ? 11.699 -3.785 -11.613 1.00 97.31 75 LEU A C 1
ATOM 557 O O . LEU A 1 75 ? 11.015 -3.947 -10.607 1.00 97.31 75 LEU A O 1
ATOM 561 N N . SER A 1 76 ? 12.018 -4.800 -12.422 1.00 98.12 76 SER A N 1
ATOM 562 C CA . SER A 1 76 ? 11.640 -6.188 -12.139 1.00 98.12 76 SER A CA 1
ATOM 563 C C . SER A 1 76 ? 12.318 -6.709 -10.870 1.00 98.12 76 SER A C 1
ATOM 565 O O . SER A 1 76 ? 11.648 -7.323 -10.045 1.00 98.12 76 SER A O 1
ATOM 567 N N . ASP A 1 77 ? 13.614 -6.430 -10.689 1.00 98.38 77 ASP A N 1
ATOM 568 C CA . ASP A 1 77 ? 14.356 -6.788 -9.470 1.00 98.38 77 ASP A CA 1
ATOM 569 C C . ASP A 1 77 ? 13.732 -6.121 -8.236 1.00 98.38 77 ASP A C 1
ATOM 571 O O . ASP A 1 77 ? 13.467 -6.779 -7.233 1.00 98.38 77 ASP A O 1
ATOM 575 N N . GLY A 1 78 ? 13.424 -4.823 -8.330 1.00 98.19 78 GLY A N 1
ATOM 576 C CA . GLY A 1 78 ? 12.766 -4.097 -7.243 1.00 98.19 78 GLY A CA 1
ATOM 577 C C . GLY A 1 78 ? 11.342 -4.562 -6.957 1.00 98.19 78 GLY A C 1
ATOM 578 O O . GLY A 1 78 ? 10.936 -4.644 -5.803 1.00 98.19 78 GLY A O 1
ATOM 579 N N . THR A 1 79 ? 10.577 -4.912 -7.993 1.00 98.50 79 THR A N 1
ATOM 580 C CA . THR A 1 79 ? 9.229 -5.478 -7.835 1.00 98.50 79 THR A CA 1
ATOM 581 C C . THR A 1 79 ? 9.294 -6.831 -7.128 1.00 98.50 79 THR A C 1
ATOM 583 O O . THR A 1 79 ? 8.528 -7.070 -6.199 1.00 98.50 79 THR A O 1
ATOM 586 N N . GLY A 1 80 ? 10.244 -7.692 -7.503 1.00 98.38 80 GLY A N 1
ATOM 587 C CA . GLY A 1 80 ? 10.472 -8.966 -6.823 1.00 98.38 80 GLY A CA 1
ATOM 588 C C . GLY A 1 80 ? 10.888 -8.789 -5.360 1.00 98.38 80 GLY A C 1
ATOM 589 O O . GLY A 1 80 ? 10.362 -9.477 -4.481 1.00 98.38 80 GLY A O 1
ATOM 590 N N . ALA A 1 81 ? 11.770 -7.825 -5.074 1.00 97.81 81 ALA A N 1
ATOM 591 C CA . ALA A 1 81 ? 12.162 -7.498 -3.705 1.00 97.81 81 ALA A CA 1
ATOM 592 C C . ALA A 1 81 ? 10.980 -6.973 -2.877 1.00 97.81 81 ALA A C 1
ATOM 594 O O . ALA A 1 81 ? 10.792 -7.394 -1.734 1.00 97.81 81 ALA A O 1
ATOM 595 N N . TYR A 1 82 ? 10.146 -6.112 -3.466 1.00 97.38 82 TYR A N 1
ATOM 596 C CA . TYR A 1 82 ? 8.908 -5.632 -2.858 1.00 97.38 82 TYR A CA 1
ATOM 597 C C . TYR A 1 82 ? 7.947 -6.778 -2.521 1.00 97.38 82 TYR A C 1
ATOM 599 O O . TYR A 1 82 ? 7.480 -6.838 -1.388 1.00 97.38 82 TYR A O 1
ATOM 607 N N . ILE A 1 83 ? 7.688 -7.703 -3.455 1.00 97.19 83 ILE A N 1
ATOM 608 C CA . ILE A 1 83 ? 6.809 -8.866 -3.232 1.00 97.19 83 ILE A CA 1
ATOM 609 C C . ILE A 1 83 ? 7.339 -9.719 -2.077 1.00 97.19 83 ILE A C 1
ATOM 611 O O . ILE A 1 83 ? 6.601 -10.025 -1.141 1.00 97.19 83 ILE A O 1
ATOM 615 N N . ALA A 1 84 ? 8.635 -10.045 -2.094 1.00 95.31 84 ALA A N 1
ATOM 616 C CA . ALA A 1 84 ? 9.254 -10.849 -1.047 1.00 95.31 84 ALA A CA 1
ATOM 617 C C . ALA A 1 84 ? 9.167 -10.173 0.333 1.00 95.31 84 ALA A C 1
ATOM 619 O O . ALA A 1 84 ? 8.933 -10.845 1.335 1.00 95.31 84 ALA A O 1
ATOM 620 N N . GLN A 1 85 ? 9.339 -8.848 0.400 1.00 92.62 85 GLN A N 1
ATOM 621 C CA . GLN A 1 85 ? 9.205 -8.102 1.651 1.00 92.62 85 GLN A CA 1
ATOM 622 C C . GLN A 1 85 ? 7.740 -8.003 2.108 1.00 92.62 85 GLN A C 1
ATOM 624 O O . GLN A 1 85 ? 7.451 -8.253 3.277 1.00 92.62 85 GLN A O 1
ATOM 629 N N . MET A 1 86 ? 6.812 -7.667 1.206 1.00 93.12 86 MET A N 1
ATOM 630 C CA . MET A 1 86 ? 5.378 -7.581 1.507 1.00 93.12 86 MET A CA 1
ATOM 631 C C . MET A 1 86 ? 4.799 -8.913 1.968 1.00 93.12 86 MET A C 1
ATOM 633 O O . MET A 1 86 ? 3.926 -8.893 2.831 1.00 93.12 86 MET A O 1
ATOM 637 N N . GLY A 1 87 ? 5.305 -10.051 1.484 1.00 92.12 87 GLY A N 1
ATOM 638 C CA . GLY A 1 87 ? 4.867 -11.377 1.931 1.00 92.12 87 GLY A CA 1
ATOM 639 C C . GLY A 1 87 ? 4.889 -11.545 3.458 1.00 92.12 87 GLY A C 1
ATOM 640 O O . GLY A 1 87 ? 3.981 -12.148 4.027 1.00 92.12 87 GLY A O 1
ATOM 641 N N . TYR A 1 88 ? 5.846 -10.920 4.159 1.00 89.94 88 TYR A N 1
ATOM 642 C CA . TYR A 1 88 ? 5.905 -10.948 5.628 1.00 89.94 88 TYR A CA 1
ATOM 643 C C . TYR A 1 88 ? 4.801 -10.151 6.326 1.00 89.94 88 TYR A C 1
ATOM 645 O O . TYR A 1 88 ? 4.526 -10.407 7.491 1.00 89.94 88 TYR A O 1
ATOM 653 N N . TYR A 1 89 ? 4.191 -9.174 5.663 1.00 91.50 89 TYR A N 1
ATOM 654 C CA . TYR A 1 89 ? 3.115 -8.350 6.229 1.00 91.50 89 TYR A CA 1
ATOM 655 C C . TYR A 1 89 ? 1.747 -8.733 5.656 1.00 91.50 89 TYR A C 1
ATOM 657 O O . TYR A 1 89 ? 0.704 -8.374 6.202 1.00 91.50 89 TYR A O 1
ATOM 665 N N . ASN A 1 90 ? 1.741 -9.469 4.549 1.00 90.88 90 ASN A N 1
ATOM 666 C CA . ASN A 1 90 ? 0.537 -9.876 3.855 1.00 90.88 90 ASN A CA 1
ATOM 667 C C . ASN A 1 90 ? -0.145 -11.063 4.542 1.00 90.88 90 ASN A C 1
ATOM 669 O O . ASN A 1 90 ? -1.299 -10.951 4.966 1.00 90.88 90 ASN A O 1
ATOM 673 N N . ASP A 1 91 ? 0.612 -12.141 4.745 1.00 81.31 91 ASP A N 1
ATOM 674 C CA . ASP A 1 91 ? 0.070 -13.430 5.192 1.00 81.31 91 ASP A CA 1
ATOM 675 C C . ASP A 1 91 ? 0.430 -13.761 6.644 1.00 81.31 91 ASP A C 1
ATOM 677 O O . ASP A 1 91 ? -0.146 -14.671 7.240 1.00 81.31 91 ASP A O 1
ATOM 681 N N . ASN A 1 92 ? 1.399 -13.047 7.227 1.00 68.25 92 ASN A N 1
ATOM 682 C CA . ASN A 1 92 ? 2.054 -13.488 8.450 1.00 68.25 92 ASN A CA 1
ATOM 683 C C . ASN A 1 92 ? 1.660 -12.661 9.683 1.00 68.25 92 ASN A C 1
ATOM 685 O O . ASN A 1 92 ? 2.109 -11.535 9.893 1.00 68.25 92 ASN A O 1
ATOM 689 N N . SER A 1 93 ? 0.903 -13.309 10.567 1.00 68.38 93 SER A N 1
ATOM 690 C CA . SER A 1 93 ? 0.492 -12.800 11.876 1.00 68.38 93 SER A CA 1
ATOM 691 C C . SER A 1 93 ? 1.638 -12.633 12.890 1.00 68.38 93 SER A C 1
ATOM 693 O O . SER A 1 93 ? 1.374 -12.285 14.038 1.00 68.38 93 SER A O 1
ATOM 695 N N . SER A 1 94 ? 2.895 -12.931 12.534 1.00 83.88 94 SER A N 1
ATOM 696 C CA . SER A 1 94 ? 4.043 -12.832 13.451 1.00 83.88 94 SER A CA 1
ATOM 697 C C . SER A 1 94 ? 4.414 -11.399 13.821 1.00 83.88 94 SER A C 1
ATOM 699 O O . SER A 1 94 ? 5.138 -11.187 14.792 1.00 83.88 94 SER A O 1
ATOM 701 N N . TRP A 1 95 ? 3.973 -10.425 13.030 1.00 88.81 95 TRP A N 1
ATOM 702 C CA . TRP A 1 95 ? 4.184 -9.010 13.302 1.00 88.81 95 TRP A CA 1
ATOM 703 C C . TRP A 1 95 ? 2.956 -8.412 13.962 1.00 88.81 95 TRP A C 1
ATOM 705 O O . TRP A 1 95 ? 1.829 -8.734 13.596 1.00 88.81 95 TRP A O 1
ATOM 715 N N . THR A 1 96 ? 3.182 -7.486 14.884 1.00 91.62 96 THR A N 1
ATOM 716 C CA . THR A 1 96 ? 2.116 -6.783 15.592 1.00 91.62 96 THR A CA 1
ATOM 717 C C . THR A 1 96 ? 2.030 -5.348 15.092 1.00 91.62 96 THR A C 1
ATOM 719 O O . THR A 1 96 ? 3.035 -4.646 15.072 1.00 91.62 96 THR A 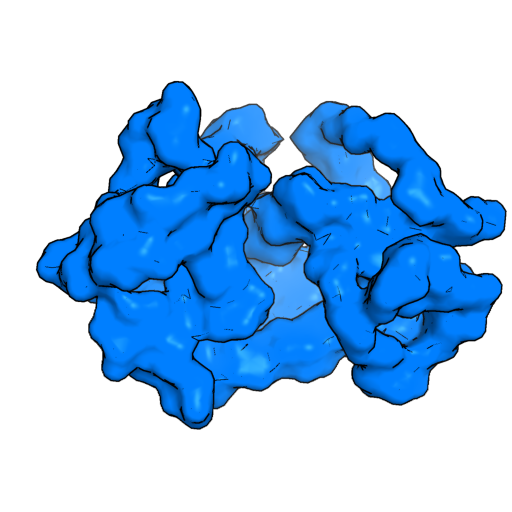O 1
ATOM 722 N N . ASN A 1 97 ? 0.846 -4.905 14.682 1.00 92.50 97 ASN A N 1
ATOM 723 C CA . ASN A 1 97 ? 0.572 -3.535 14.270 1.00 92.50 97 ASN A CA 1
ATOM 724 C C . ASN A 1 97 ? 0.660 -2.554 15.457 1.00 92.50 97 ASN A C 1
ATOM 726 O O . ASN A 1 97 ? 0.751 -2.959 16.618 1.00 9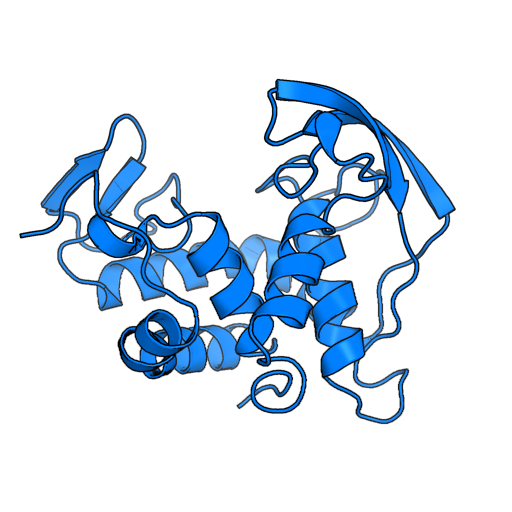2.50 97 ASN A O 1
ATOM 730 N N . VAL A 1 98 ? 0.588 -1.251 15.179 1.00 93.62 98 VAL A N 1
ATOM 731 C CA . VAL A 1 98 ? 0.659 -0.195 16.210 1.00 93.62 98 VAL A CA 1
ATOM 732 C C . VAL A 1 98 ? -0.423 -0.307 17.295 1.00 93.62 98 VAL A C 1
ATOM 734 O O . VAL A 1 98 ? -0.249 0.231 18.384 1.00 93.62 98 VAL A O 1
ATOM 737 N N . PHE A 1 99 ? -1.516 -1.029 17.031 1.00 93.94 99 PHE A N 1
ATOM 738 C CA . PHE A 1 99 ? -2.619 -1.258 17.967 1.00 93.94 99 PHE A CA 1
ATOM 739 C C . PHE A 1 99 ? -2.472 -2.540 18.800 1.00 93.94 99 PHE A C 1
ATOM 741 O O . PHE A 1 99 ? -3.375 -2.877 19.563 1.00 93.94 99 PHE A O 1
ATOM 748 N N . GLY A 1 100 ? -1.365 -3.277 18.665 1.00 91.94 100 GLY A N 1
ATOM 749 C CA . GLY A 1 100 ? -1.140 -4.508 19.423 1.00 91.94 100 GLY A CA 1
ATOM 750 C C . GLY A 1 100 ? -1.754 -5.767 18.801 1.00 91.94 100 GLY A C 1
ATOM 751 O O . GLY A 1 100 ? -1.746 -6.814 19.445 1.00 91.94 100 GLY A O 1
ATOM 752 N N . ASN A 1 101 ? -2.250 -5.703 17.560 1.00 91.00 101 ASN A N 1
ATOM 753 C CA . ASN A 1 101 ? -2.870 -6.839 16.870 1.00 91.00 101 ASN A CA 1
ATOM 754 C C . ASN A 1 101 ? -1.981 -7.401 15.757 1.00 91.00 101 ASN A C 1
ATOM 756 O O . ASN A 1 101 ? -1.219 -6.642 15.160 1.00 91.00 101 ASN A O 1
ATOM 760 N N . PRO A 1 102 ? -2.093 -8.696 15.420 1.00 91.19 102 PRO A N 1
ATOM 761 C CA . PRO A 1 102 ? -1.380 -9.257 14.283 1.00 91.19 102 PRO A CA 1
ATOM 762 C C . PRO A 1 102 ? -1.626 -8.488 12.980 1.00 91.19 102 PRO A C 1
ATOM 764 O O . PRO A 1 102 ? -2.757 -8.106 12.673 1.00 91.19 102 PRO A O 1
ATOM 767 N N . VAL A 1 103 ? -0.570 -8.281 12.199 1.00 90.81 103 VAL A N 1
ATOM 768 C CA . VAL A 1 103 ? -0.660 -7.709 10.853 1.00 90.81 103 VAL A CA 1
ATOM 769 C C . VAL A 1 103 ? -1.078 -8.802 9.877 1.00 90.81 103 VAL A C 1
ATOM 771 O O . VAL A 1 103 ? -0.504 -9.886 9.864 1.00 90.81 103 VAL A O 1
ATOM 774 N N . SER A 1 104 ? -2.057 -8.506 9.027 1.00 93.56 104 SER A N 1
ATOM 775 C CA . SER A 1 104 ? -2.296 -9.273 7.806 1.00 93.56 104 SER A CA 1
ATOM 776 C C . SER A 1 104 ? -3.019 -8.396 6.794 1.00 93.56 104 SER A C 1
ATOM 778 O O . SER A 1 104 ? -4.214 -8.116 6.933 1.00 93.56 104 SER A O 1
ATOM 780 N N . VAL A 1 105 ? -2.283 -7.937 5.781 1.00 95.50 105 VAL A N 1
ATOM 781 C CA . VAL A 1 105 ? -2.854 -7.123 4.698 1.00 95.50 105 VAL A CA 1
ATOM 782 C C . VAL A 1 105 ? -3.842 -7.948 3.874 1.00 95.50 105 VAL A C 1
ATOM 784 O O . VAL A 1 105 ? -4.921 -7.445 3.569 1.00 95.50 105 VAL A O 1
ATOM 787 N N . TYR A 1 106 ? -3.548 -9.226 3.612 1.00 95.38 106 TYR A N 1
ATOM 788 C CA . TYR A 1 106 ? -4.455 -10.127 2.900 1.00 95.38 106 TYR A CA 1
ATOM 789 C C . TYR A 1 106 ? -5.793 -10.296 3.629 1.00 95.38 106 TYR A C 1
ATOM 791 O O . TYR A 1 106 ? -6.862 -10.131 3.034 1.00 95.38 106 TYR A O 1
ATOM 799 N N . ASN A 1 107 ? -5.761 -10.593 4.934 1.00 94.75 107 ASN A N 1
ATOM 800 C CA . ASN A 1 107 ? -6.995 -10.747 5.702 1.00 94.75 107 ASN A CA 1
ATOM 801 C C . ASN A 1 107 ? -7.742 -9.424 5.814 1.00 94.75 107 ASN A C 1
ATOM 803 O O . ASN A 1 107 ? -8.962 -9.421 5.718 1.00 94.75 107 ASN A O 1
ATOM 807 N N . SER A 1 108 ? -7.027 -8.307 5.944 1.00 95.69 108 SER A N 1
ATOM 808 C CA . SER A 1 108 ? -7.669 -6.994 5.975 1.00 95.69 108 SER A CA 1
ATOM 809 C C . SER A 1 108 ? -8.350 -6.677 4.645 1.00 95.69 108 SER A C 1
ATOM 811 O O . SER A 1 108 ? -9.492 -6.229 4.637 1.00 95.69 108 SER A O 1
ATOM 813 N N . TYR A 1 109 ? -7.713 -6.992 3.512 1.00 96.81 109 TYR A N 1
ATOM 814 C CA . TYR A 1 109 ? -8.331 -6.846 2.197 1.00 96.81 109 TYR A CA 1
ATOM 815 C C . TYR A 1 109 ? -9.618 -7.666 2.074 1.00 96.81 109 TYR A C 1
ATOM 817 O O . TYR A 1 109 ? -10.633 -7.141 1.626 1.00 96.81 109 TYR A O 1
ATOM 825 N N . ASN A 1 110 ? -9.607 -8.934 2.483 1.00 95.56 110 ASN A N 1
ATOM 826 C CA . ASN A 1 110 ? -10.742 -9.836 2.271 1.00 95.56 110 ASN A CA 1
ATOM 827 C C . ASN A 1 110 ? -11.858 -9.676 3.314 1.00 95.56 110 ASN A C 1
ATOM 829 O O . ASN A 1 110 ? -13.036 -9.706 2.957 1.00 95.56 110 ASN A O 1
ATOM 833 N N . TRP A 1 111 ? -11.492 -9.461 4.577 1.00 95.50 111 TRP A N 1
ATOM 834 C CA . TRP A 1 111 ? -12.379 -9.547 5.747 1.00 95.50 111 TRP A CA 1
ATOM 835 C C . TRP A 1 111 ? -12.451 -8.267 6.580 1.00 95.50 111 TRP A C 1
ATOM 837 O O . TRP A 1 111 ? -13.181 -8.230 7.562 1.00 95.50 111 TRP A O 1
ATOM 847 N N . GLY A 1 112 ? -11.717 -7.229 6.190 1.00 95.88 112 GLY A N 1
ATOM 848 C CA . GLY A 1 112 ? -11.812 -5.907 6.788 1.00 95.88 112 GLY A CA 1
ATOM 849 C C . GLY A 1 112 ? -10.804 -5.644 7.898 1.00 95.88 112 GLY A C 1
ATOM 850 O O . GLY A 1 112 ? -10.077 -6.523 8.359 1.00 95.88 112 GLY A O 1
ATOM 851 N N . PHE A 1 113 ? -10.762 -4.384 8.322 1.00 95.56 113 PHE A N 1
ATOM 852 C CA . PHE A 1 113 ? -9.939 -3.911 9.428 1.00 95.56 113 PHE A CA 1
ATOM 853 C C . PHE A 1 113 ? -10.832 -3.429 10.571 1.00 95.56 113 PHE A C 1
ATOM 855 O O . PHE A 1 113 ? -11.820 -2.725 10.349 1.00 95.56 113 PHE A O 1
ATOM 862 N N . ASN A 1 114 ? -10.497 -3.798 11.806 1.00 94.25 114 ASN A N 1
ATOM 863 C CA . ASN A 1 114 ? -11.294 -3.442 12.978 1.00 94.25 114 ASN A CA 1
ATOM 864 C C . ASN A 1 114 ? -11.082 -1.976 13.382 1.00 94.25 114 ASN A C 1
ATOM 866 O O . ASN A 1 114 ? -9.951 -1.527 13.571 1.00 94.25 114 ASN A O 1
ATOM 870 N N . GLY A 1 115 ? -12.179 -1.246 13.579 1.00 95.25 115 GLY A N 1
ATOM 871 C CA . GLY A 1 115 ? -12.156 0.139 14.054 1.00 95.25 115 GLY A CA 1
ATOM 872 C C . GLY A 1 115 ? -12.137 0.276 15.578 1.00 95.25 115 GLY A C 1
ATOM 873 O O . GLY A 1 115 ? -12.428 -0.670 16.309 1.00 95.25 115 GLY A O 1
ATOM 874 N N . GLY A 1 116 ? -11.848 1.490 16.051 1.00 95.50 116 GLY A N 1
ATOM 875 C CA . GLY A 1 116 ? -11.974 1.881 17.461 1.00 95.50 116 GLY A CA 1
ATOM 876 C C . GLY A 1 116 ? -10.809 1.467 18.362 1.00 95.50 116 GLY A C 1
ATOM 877 O O . GLY A 1 116 ? -10.903 1.611 19.579 1.00 95.50 116 GLY A O 1
ATOM 878 N N . GLN A 1 117 ? -9.718 0.961 17.791 1.00 95.44 117 GLN A N 1
ATOM 879 C CA . GLN A 1 117 ? -8.494 0.646 18.523 1.00 95.44 117 GLN A CA 1
ATOM 880 C C . GLN A 1 117 ? -7.651 1.910 18.650 1.00 95.44 117 GLN A C 1
ATOM 882 O O . GLN A 1 117 ? -7.506 2.634 17.672 1.00 95.44 117 GLN A O 1
ATOM 887 N N . THR A 1 118 ? -7.074 2.168 19.822 1.00 96.06 118 THR A N 1
ATOM 888 C CA . THR A 1 118 ? -6.292 3.388 20.063 1.00 96.06 118 THR A CA 1
ATOM 889 C C . THR A 1 118 ? -4.843 3.046 20.361 1.00 96.06 118 THR A C 1
ATOM 891 O O . THR A 1 118 ? -4.563 2.201 21.210 1.00 96.06 118 THR A O 1
ATOM 894 N N . ALA A 1 119 ? -3.927 3.742 19.694 1.00 94.56 119 ALA A N 1
ATOM 895 C CA . ALA A 1 119 ? -2.496 3.691 19.955 1.00 94.56 119 ALA A CA 1
ATOM 896 C C . ALA A 1 119 ? -1.965 5.098 20.248 1.00 94.56 119 ALA A C 1
ATOM 898 O O . ALA A 1 119 ? -2.409 6.086 19.660 1.00 94.56 119 ALA A O 1
ATOM 899 N N . TYR A 1 120 ? -0.994 5.182 21.153 1.00 93.12 120 TYR A N 1
ATOM 900 C CA . TYR A 1 120 ? -0.312 6.424 21.510 1.00 93.12 120 TYR A CA 1
ATOM 901 C C . TYR A 1 120 ? 1.092 6.440 20.909 1.00 93.12 120 TYR A C 1
ATOM 903 O O . TYR A 1 120 ? 1.705 5.387 20.746 1.00 93.12 120 TYR A O 1
ATOM 911 N N . ASN A 1 121 ? 1.624 7.636 20.654 1.00 90.88 121 ASN A N 1
ATOM 912 C CA . ASN A 1 121 ? 2.966 7.840 20.102 1.00 90.88 121 ASN A CA 1
ATOM 913 C C . ASN A 1 121 ? 3.174 7.172 18.730 1.00 90.88 121 ASN A C 1
ATOM 915 O O . ASN A 1 121 ? 4.239 6.620 18.461 1.00 90.88 121 ASN A O 1
ATOM 919 N N . VAL A 1 122 ? 2.166 7.233 17.858 1.00 92.12 122 VAL A N 1
ATOM 920 C CA . VAL A 1 122 ? 2.288 6.785 16.464 1.00 92.12 122 VAL A CA 1
ATOM 921 C C . VAL A 1 122 ? 3.007 7.866 15.662 1.00 92.12 122 VAL A C 1
ATOM 923 O O . VAL A 1 122 ? 2.609 9.030 15.726 1.00 92.12 122 VAL A O 1
ATOM 926 N N . SER A 1 123 ? 4.074 7.497 14.951 1.00 90.44 123 SER A N 1
ATOM 927 C CA . SER A 1 123 ? 4.853 8.433 14.137 1.00 90.44 123 SER A CA 1
ATOM 928 C C . SER A 1 123 ? 4.110 8.759 12.842 1.00 90.44 123 SER A C 1
ATOM 930 O O . SER A 1 123 ? 3.517 7.870 12.244 1.00 90.44 123 SER A O 1
ATOM 932 N N . THR A 1 124 ? 4.126 10.019 12.411 1.00 90.88 124 THR A N 1
ATOM 933 C CA . THR A 1 124 ? 3.492 10.480 11.168 1.00 90.88 124 THR A CA 1
ATOM 934 C C . THR A 1 124 ? 4.535 10.859 10.114 1.00 90.88 124 THR A C 1
ATOM 936 O O . THR A 1 124 ? 5.678 11.178 10.444 1.00 90.88 124 THR A O 1
ATOM 939 N N . ASP A 1 125 ? 4.133 10.916 8.839 1.00 87.69 1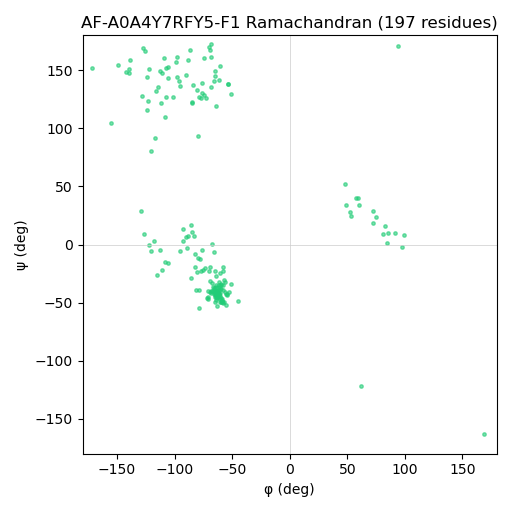25 ASP A N 1
ATOM 940 C CA . ASP A 1 125 ? 5.017 11.298 7.721 1.00 87.69 125 ASP A CA 1
ATOM 941 C C . ASP A 1 125 ? 5.586 12.721 7.862 1.00 87.69 125 ASP A C 1
A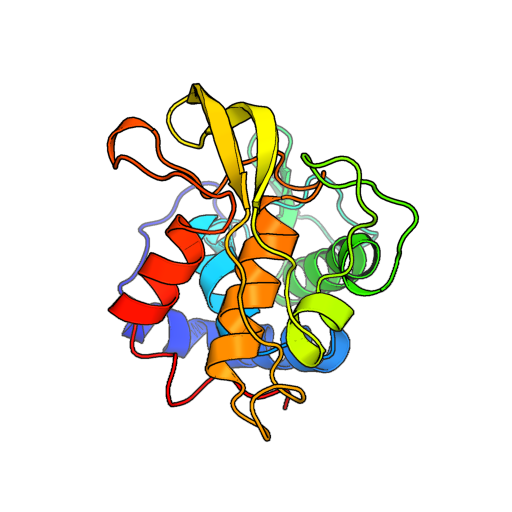TOM 943 O O . ASP A 1 125 ? 6.607 13.050 7.263 1.00 87.69 125 ASP A O 1
ATOM 947 N N . ASP A 1 126 ? 4.900 13.595 8.602 1.00 90.25 126 ASP A N 1
ATOM 948 C CA . ASP A 1 126 ? 5.334 14.966 8.884 1.00 90.25 126 ASP A CA 1
ATOM 949 C C . ASP A 1 126 ? 6.134 15.100 10.193 1.00 90.25 126 ASP A C 1
ATOM 951 O O . ASP A 1 126 ? 6.397 16.214 10.643 1.00 90.25 126 ASP A O 1
ATOM 955 N N . GLY A 1 127 ? 6.583 13.977 10.770 1.00 89.50 127 GLY A N 1
ATOM 956 C CA . GLY A 1 127 ? 7.556 13.939 11.866 1.00 89.50 127 GLY A CA 1
ATOM 957 C C . GLY A 1 127 ? 6.971 14.158 13.262 1.00 89.50 127 GLY A C 1
ATOM 958 O O . GLY A 1 127 ? 7.721 14.431 14.201 1.00 89.50 127 GLY A O 1
ATOM 959 N N . TYR A 1 128 ? 5.651 14.045 13.416 1.00 91.44 128 TYR A N 1
ATOM 960 C CA . TYR A 1 128 ? 4.968 14.166 14.702 1.00 91.44 128 TYR A CA 1
ATOM 961 C C . TYR A 1 128 ? 4.686 12.794 15.317 1.00 91.44 128 TYR A C 1
ATOM 963 O O . TYR A 1 128 ? 4.676 11.769 14.640 1.00 91.44 128 TYR A O 1
ATOM 971 N N . TYR A 1 129 ? 4.431 12.794 16.626 1.00 92.00 129 TYR A N 1
ATOM 972 C CA . TYR A 1 129 ? 3.903 11.645 17.351 1.00 92.00 129 TYR A CA 1
ATOM 973 C C . TYR A 1 129 ? 2.485 11.963 17.803 1.00 92.00 129 TYR A C 1
ATOM 975 O O . TYR A 1 129 ? 2.264 12.946 18.513 1.00 92.00 129 TYR A O 1
ATOM 983 N N . VAL A 1 130 ? 1.525 11.144 17.385 1.00 92.06 130 VAL A N 1
ATOM 984 C CA . VAL A 1 130 ? 0.097 11.400 17.598 1.00 92.06 130 VAL A CA 1
ATOM 985 C C . VAL A 1 130 ? -0.591 10.226 18.284 1.00 92.06 130 VAL A C 1
ATOM 987 O O . VAL A 1 130 ? -0.049 9.124 18.393 1.00 92.06 130 VAL A O 1
ATOM 990 N N . THR A 1 131 ? -1.806 10.474 18.770 1.00 94.25 131 THR A N 1
ATOM 991 C CA . THR A 1 131 ? -2.743 9.396 19.100 1.00 94.25 131 THR A CA 1
ATOM 992 C C . THR A 1 131 ? -3.472 9.009 17.822 1.00 94.25 131 THR A C 1
ATOM 994 O O . T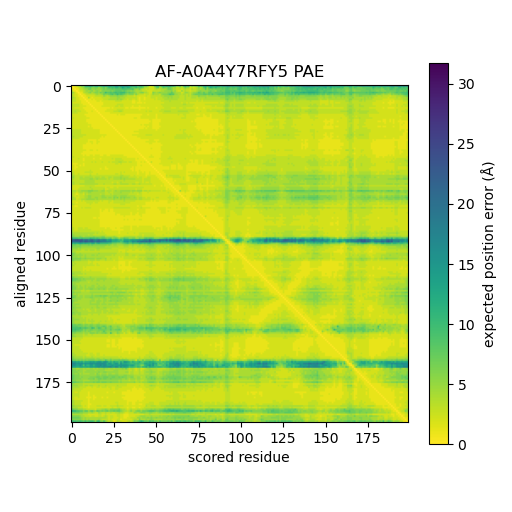HR A 1 131 ? -4.096 9.868 17.200 1.00 94.25 131 THR A O 1
ATOM 997 N N . ALA A 1 132 ? -3.387 7.740 17.437 1.00 94.31 132 ALA A N 1
ATOM 998 C CA . ALA A 1 132 ? -4.110 7.201 16.294 1.00 94.31 132 ALA A CA 1
ATOM 999 C C . ALA A 1 132 ? -5.274 6.338 16.782 1.00 94.31 132 ALA A C 1
ATOM 1001 O O . ALA A 1 132 ? -5.137 5.599 17.761 1.00 94.31 132 ALA A O 1
ATOM 1002 N N . THR A 1 133 ? -6.389 6.400 16.062 1.00 95.88 133 THR A N 1
ATOM 1003 C CA . THR A 1 133 ? -7.557 5.551 16.279 1.00 95.88 133 THR A CA 1
ATOM 1004 C C . THR A 1 133 ? -7.868 4.821 14.985 1.00 95.88 133 THR A C 1
ATOM 1006 O O . THR A 1 133 ? -8.094 5.467 13.963 1.00 95.88 133 THR A O 1
ATOM 1009 N N . SER A 1 134 ? -7.904 3.490 15.017 1.00 95.25 134 SER A N 1
ATOM 1010 C CA . SER A 1 134 ? -8.203 2.715 13.819 1.00 95.25 134 SER A CA 1
ATOM 1011 C C . SER A 1 134 ? -9.595 3.019 13.278 1.00 95.25 134 SER A C 1
ATOM 1013 O O . SER A 1 134 ? -10.566 3.164 14.036 1.00 95.25 134 SER A O 1
ATOM 1015 N N . GLN A 1 135 ? -9.708 3.069 11.953 1.00 95.25 135 GLN A N 1
ATOM 1016 C CA . GLN A 1 135 ? -11.004 3.126 11.285 1.00 95.25 135 GLN A CA 1
ATOM 1017 C C . GLN A 1 135 ? -11.457 1.738 10.852 1.00 95.25 135 GLN A C 1
ATOM 1019 O O . GLN A 1 135 ? -10.665 0.914 10.400 1.00 95.25 135 GLN A O 1
ATOM 1024 N N . HIS A 1 136 ? -12.758 1.481 11.000 1.00 95.38 136 HIS A N 1
ATOM 1025 C CA . HIS A 1 136 ? -13.335 0.262 10.462 1.00 95.38 136 HIS A CA 1
ATOM 1026 C C . HIS A 1 136 ? -13.510 0.400 8.951 1.00 95.38 136 HIS A C 1
ATOM 1028 O O . HIS A 1 136 ? -14.169 1.330 8.480 1.00 95.38 136 HIS A O 1
ATOM 1034 N N . PHE A 1 137 ? -12.962 -0.559 8.215 1.00 96.56 137 PHE A N 1
ATOM 1035 C CA . PHE A 1 137 ? -13.181 -0.716 6.785 1.00 96.56 137 PHE A CA 1
ATOM 1036 C C . PHE A 1 137 ? -13.605 -2.155 6.516 1.00 96.56 137 PHE A C 1
ATOM 1038 O O . PHE A 1 137 ? -12.917 -3.081 6.940 1.00 96.56 137 PHE A O 1
ATOM 1045 N N . TYR A 1 138 ? -14.715 -2.332 5.804 1.00 96.75 138 TYR A N 1
ATOM 1046 C CA . TYR A 1 138 ? -15.204 -3.648 5.397 1.00 96.75 138 TYR A CA 1
ATOM 1047 C C . TYR A 1 138 ? -14.255 -4.318 4.409 1.00 96.75 138 TYR A C 1
ATOM 1049 O O . TYR A 1 138 ? -13.771 -3.675 3.473 1.00 96.75 138 TYR A O 1
ATOM 1057 N N . GLY A 1 139 ? -14.061 -5.624 4.559 1.00 96.44 139 GLY A N 1
ATOM 1058 C CA . GLY A 1 139 ? -13.319 -6.421 3.584 1.00 96.44 139 GLY A CA 1
ATOM 1059 C C . GLY A 1 139 ? -14.057 -6.553 2.256 1.00 96.44 139 GLY A C 1
ATOM 1060 O O . GLY A 1 139 ? -15.267 -6.357 2.194 1.00 96.44 139 GLY A O 1
ATOM 1061 N N . ALA A 1 140 ? -13.347 -6.909 1.188 1.00 95.88 140 ALA A N 1
ATOM 1062 C CA . ALA A 1 140 ? -13.917 -7.119 -0.137 1.00 95.88 140 ALA A CA 1
ATOM 1063 C C . ALA A 1 140 ? -14.983 -8.224 -0.145 1.00 95.88 140 ALA A C 1
ATOM 1065 O O . ALA A 1 140 ? -15.995 -8.085 -0.822 1.00 95.88 140 ALA A O 1
ATOM 1066 N N . LEU A 1 141 ? -14.793 -9.307 0.613 1.00 94.31 141 LEU A N 1
ATOM 1067 C CA . LEU A 1 141 ? -15.775 -10.391 0.702 1.00 94.31 141 LEU A CA 1
ATOM 1068 C C . LEU A 1 141 ? -16.927 -10.023 1.640 1.00 94.31 141 LEU A C 1
ATOM 1070 O O . LEU A 1 141 ? -18.086 -10.291 1.330 1.00 94.31 141 LEU A O 1
ATOM 1074 N N . GLU A 1 142 ? -16.617 -9.357 2.752 1.00 91.00 142 GLU A N 1
ATOM 1075 C CA . GLU A 1 142 ? -17.611 -8.877 3.718 1.00 91.00 142 GLU A CA 1
ATOM 1076 C C . GLU A 1 142 ? -18.584 -7.864 3.091 1.00 91.00 142 GLU A C 1
ATOM 1078 O O . GLU A 1 142 ? -19.779 -7.872 3.379 1.00 91.00 142 GLU A O 1
ATOM 1083 N N . SER A 1 143 ? -18.094 -7.040 2.163 1.00 90.12 143 SER A N 1
ATOM 1084 C CA . SER A 1 143 ? -18.877 -6.052 1.419 1.00 90.12 143 SER A CA 1
ATOM 1085 C C . SER A 1 143 ? -19.567 -6.612 0.165 1.00 90.12 143 SER A C 1
ATOM 1087 O O . SER A 1 143 ? -19.982 -5.845 -0.707 1.00 90.12 143 SER A O 1
ATOM 1089 N N . GLY A 1 144 ? -19.697 -7.939 0.047 1.00 88.19 144 GLY A N 1
ATOM 1090 C CA . GLY A 1 144 ? -20.378 -8.589 -1.077 1.00 88.19 144 GLY A CA 1
ATOM 1091 C C . GLY A 1 144 ? -19.599 -8.542 -2.396 1.00 88.19 144 GLY A C 1
ATOM 1092 O O . GLY A 1 144 ? -20.206 -8.534 -3.464 1.00 88.19 144 GLY A O 1
ATOM 1093 N N . GLY A 1 145 ? -18.268 -8.493 -2.333 1.00 86.88 145 GLY A N 1
ATOM 1094 C CA . GLY A 1 145 ? -17.369 -8.440 -3.489 1.00 86.88 145 GLY A CA 1
ATOM 1095 C C . GLY A 1 145 ? -16.854 -7.039 -3.832 1.00 86.88 145 GLY A C 1
ATOM 1096 O O . GLY A 1 145 ? -16.226 -6.868 -4.878 1.00 86.88 145 GLY A O 1
ATOM 1097 N N . ASN A 1 146 ? -17.099 -6.018 -3.000 1.00 89.00 146 ASN A N 1
ATOM 1098 C CA . ASN A 1 146 ? -16.617 -4.666 -3.277 1.00 89.00 146 ASN A CA 1
ATOM 1099 C C . ASN A 1 146 ? -15.132 -4.521 -2.907 1.00 89.00 146 ASN A C 1
ATOM 1101 O O . ASN A 1 146 ? -14.761 -4.164 -1.787 1.00 89.00 146 ASN A O 1
ATOM 1105 N N . GLY A 1 147 ? -14.268 -4.731 -3.900 1.00 90.69 147 GLY A N 1
ATOM 1106 C CA . GLY A 1 147 ? -12.820 -4.605 -3.754 1.00 90.69 147 GLY A CA 1
ATOM 1107 C C . GLY A 1 147 ? -12.329 -3.229 -3.283 1.00 90.69 147 GLY A C 1
ATOM 1108 O O . GLY A 1 147 ? -11.245 -3.132 -2.703 1.00 90.69 147 GLY A O 1
ATOM 1109 N N . THR A 1 148 ? -13.101 -2.149 -3.476 1.00 95.88 148 THR A N 1
ATOM 1110 C CA . THR A 1 148 ? -12.710 -0.808 -3.010 1.00 95.88 148 THR A CA 1
ATOM 1111 C C . THR A 1 148 ? -12.658 -0.744 -1.486 1.00 95.88 148 THR A C 1
ATOM 1113 O O . THR A 1 148 ? -11.703 -0.196 -0.937 1.00 95.88 148 THR A O 1
ATOM 1116 N N . THR A 1 149 ? -13.632 -1.335 -0.783 1.00 95.31 149 THR A N 1
ATOM 1117 C CA . THR A 1 149 ? -13.614 -1.345 0.690 1.00 95.31 149 THR A CA 1
ATOM 1118 C C . THR A 1 149 ? -12.471 -2.203 1.216 1.00 95.31 149 THR A C 1
ATOM 1120 O O . THR A 1 149 ? -11.750 -1.766 2.111 1.00 95.31 149 THR A O 1
ATOM 1123 N N . GLY A 1 150 ? -12.222 -3.351 0.575 1.00 97.06 150 GLY A N 1
ATOM 1124 C CA . GLY A 1 150 ? -11.052 -4.175 0.868 1.00 97.06 150 GLY A CA 1
ATOM 1125 C C . GLY A 1 150 ? -9.741 -3.412 0.677 1.00 97.06 150 GLY A C 1
ATOM 1126 O O . GLY A 1 150 ? -8.837 -3.508 1.500 1.00 97.06 150 GLY A O 1
ATOM 1127 N N . THR A 1 151 ? -9.640 -2.577 -0.359 1.00 98.00 151 THR A N 1
ATOM 1128 C CA . THR A 1 151 ? -8.450 -1.737 -0.582 1.00 98.00 151 THR A CA 1
ATOM 1129 C C . THR A 1 151 ? -8.257 -0.722 0.549 1.00 98.00 151 THR A C 1
ATOM 1131 O O . THR A 1 151 ? -7.132 -0.531 1.007 1.00 98.00 151 THR A O 1
ATOM 1134 N N . TYR A 1 152 ? -9.333 -0.107 1.057 1.00 97.50 152 TYR A N 1
ATOM 1135 C CA . TYR A 1 152 ? -9.248 0.768 2.232 1.00 97.50 152 TYR A CA 1
ATOM 1136 C C . TYR A 1 152 ? -8.766 0.027 3.482 1.00 97.50 152 TYR A C 1
ATOM 1138 O O . TYR A 1 152 ? -7.907 0.538 4.201 1.00 97.50 152 TYR A O 1
ATOM 1146 N N . ALA A 1 153 ? -9.276 -1.183 3.715 1.00 97.00 153 ALA A N 1
ATOM 1147 C CA . ALA A 1 153 ? -8.860 -2.023 4.832 1.00 97.00 153 ALA A CA 1
ATOM 1148 C C . ALA A 1 153 ? -7.389 -2.461 4.718 1.00 97.00 153 ALA A C 1
ATOM 1150 O O . ALA A 1 153 ? -6.653 -2.418 5.702 1.00 97.00 153 ALA A O 1
ATOM 1151 N N . ALA A 1 154 ? -6.928 -2.816 3.516 1.00 96.75 154 ALA A N 1
ATOM 1152 C CA . ALA A 1 154 ? -5.530 -3.150 3.244 1.00 96.75 154 ALA A CA 1
ATOM 1153 C C . ALA A 1 154 ? -4.587 -1.955 3.480 1.00 96.75 154 ALA A C 1
ATOM 1155 O O . ALA A 1 154 ? -3.532 -2.107 4.097 1.00 96.75 154 ALA A O 1
ATOM 1156 N N . ASN A 1 155 ? -4.986 -0.758 3.038 1.00 97.00 155 ASN A N 1
ATOM 1157 C CA . ASN A 1 155 ? -4.239 0.480 3.264 1.00 97.00 155 ASN A CA 1
ATOM 1158 C C . ASN A 1 155 ? -4.123 0.825 4.758 1.00 97.00 155 ASN A C 1
ATOM 1160 O O . ASN A 1 155 ? -3.063 1.256 5.211 1.00 97.00 155 ASN A O 1
ATOM 1164 N N . GLU A 1 156 ? -5.193 0.619 5.528 1.00 95.81 156 GLU A N 1
ATOM 1165 C CA . GLU A 1 156 ? -5.164 0.773 6.986 1.00 95.81 156 GLU A CA 1
ATOM 1166 C C . GLU A 1 156 ? -4.210 -0.235 7.634 1.00 95.81 156 GLU A C 1
ATOM 1168 O O . GLU A 1 156 ? -3.352 0.140 8.436 1.00 95.81 156 GLU A O 1
ATOM 1173 N N . ALA A 1 157 ? -4.290 -1.502 7.223 1.00 95.06 157 ALA A N 1
ATOM 1174 C CA . ALA A 1 157 ? -3.447 -2.568 7.746 1.00 95.06 157 ALA A CA 1
ATOM 1175 C C . ALA A 1 157 ? -1.954 -2.328 7.503 1.00 95.06 157 ALA A C 1
ATOM 1177 O O . ALA A 1 157 ? -1.152 -2.517 8.420 1.00 95.06 157 ALA A O 1
ATOM 1178 N N . ILE A 1 158 ? -1.573 -1.892 6.296 1.00 94.69 158 ILE A N 1
ATOM 1179 C CA . ILE A 1 158 ? -0.168 -1.604 5.991 1.00 94.69 158 ILE A CA 1
ATOM 1180 C C . ILE A 1 158 ? 0.319 -0.341 6.704 1.00 94.69 158 ILE A C 1
ATOM 1182 O O . ILE A 1 158 ? 1.422 -0.358 7.251 1.00 94.69 158 ILE A O 1
ATOM 1186 N N . GLY A 1 159 ? -0.503 0.715 6.777 1.00 94.31 159 GLY A N 1
ATOM 1187 C CA . GLY A 1 159 ? -0.159 1.933 7.515 1.00 94.31 159 GLY A CA 1
ATOM 1188 C C . GLY A 1 159 ? 0.064 1.648 9.001 1.00 94.31 159 GLY A C 1
ATOM 1189 O O . GLY A 1 159 ? 0.984 2.184 9.615 1.00 94.31 159 GLY A O 1
ATOM 1190 N N . ALA A 1 160 ? -0.736 0.744 9.573 1.00 93.75 160 ALA A N 1
ATOM 1191 C CA . ALA A 1 160 ? -0.614 0.317 10.962 1.00 93.75 160 ALA A CA 1
ATOM 1192 C C . ALA A 1 160 ? 0.534 -0.684 11.198 1.00 93.75 160 ALA A C 1
ATOM 1194 O O . ALA A 1 160 ? 0.858 -0.976 12.349 1.00 93.75 160 ALA A O 1
ATOM 1195 N N . SER A 1 161 ? 1.128 -1.259 10.149 1.00 92.75 161 SER A N 1
ATOM 1196 C CA . SER A 1 161 ? 2.119 -2.334 10.273 1.00 92.75 161 SER A CA 1
ATOM 1197 C C . SER A 1 161 ? 3.497 -1.844 10.751 1.00 92.75 161 SER A C 1
ATOM 1199 O O . SER A 1 161 ? 3.843 -0.684 10.539 1.00 92.75 161 SER A O 1
ATOM 1201 N N . PRO A 1 162 ? 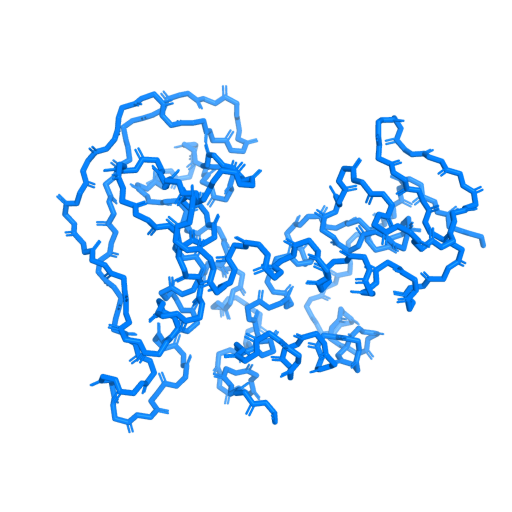4.355 -2.736 11.284 1.00 87.38 162 PRO A N 1
ATOM 1202 C CA . PRO A 1 162 ? 5.764 -2.455 11.573 1.00 87.38 162 PRO A CA 1
ATOM 1203 C C . PRO A 1 162 ? 6.651 -2.186 10.363 1.00 87.38 162 PRO A C 1
ATOM 1205 O O . PRO A 1 162 ? 7.829 -1.908 10.538 1.00 87.38 162 PRO A O 1
ATOM 1208 N N . TRP A 1 163 ? 6.170 -2.333 9.129 1.00 83.94 163 TRP A N 1
ATOM 1209 C CA . TRP A 1 163 ? 6.939 -1.782 8.015 1.00 83.94 163 TRP A CA 1
ATOM 1210 C C . TRP A 1 163 ? 6.980 -0.264 8.175 1.00 83.94 163 TRP A C 1
ATOM 1212 O O . TRP A 1 163 ? 8.044 0.345 8.123 1.00 83.94 163 TRP A O 1
ATOM 1222 N N . ASN A 1 164 ? 5.812 0.325 8.424 1.00 74.31 164 ASN A N 1
ATOM 1223 C CA . ASN A 1 164 ? 5.610 1.750 8.259 1.00 74.31 164 ASN A CA 1
ATOM 1224 C C . ASN A 1 164 ? 5.404 2.514 9.570 1.00 74.31 164 ASN A C 1
ATOM 1226 O O . ASN A 1 164 ? 5.648 3.711 9.623 1.00 74.31 164 ASN A O 1
ATOM 1230 N N . TYR A 1 165 ? 4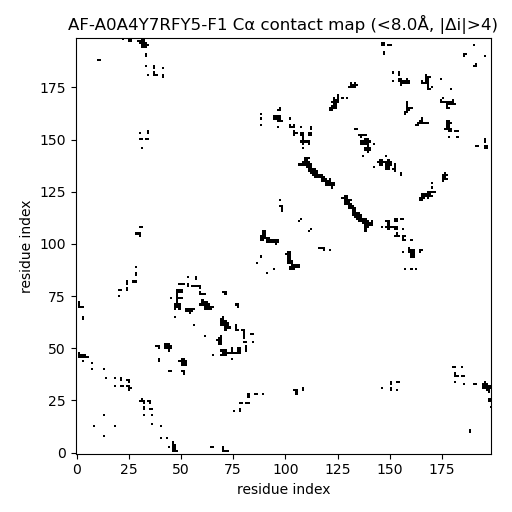.991 1.844 10.648 1.00 64.25 165 TYR A N 1
ATOM 1231 C CA . TYR A 1 165 ? 4.827 2.414 11.992 1.00 64.25 165 TYR A CA 1
ATOM 1232 C C . TYR A 1 165 ? 4.038 3.744 12.045 1.00 64.25 165 TYR A C 1
ATOM 1234 O O . TYR A 1 165 ? 4.315 4.592 12.895 1.00 64.25 165 TYR A O 1
ATOM 1242 N N . GLY A 1 166 ? 3.043 3.932 11.168 1.00 60.78 166 GLY A N 1
ATOM 1243 C CA . GLY A 1 166 ? 2.264 5.175 11.066 1.00 60.78 166 GLY A CA 1
ATOM 1244 C C . GLY A 1 166 ? 2.712 6.154 9.973 1.00 60.78 166 GLY A C 1
ATOM 1245 O O . GLY A 1 166 ? 2.026 7.153 9.731 1.00 60.78 166 GLY A O 1
ATOM 1246 N N . HIS A 1 167 ? 3.780 5.841 9.229 1.00 69.25 167 HIS A N 1
ATOM 1247 C CA . HIS A 1 167 ? 3.955 6.413 7.897 1.00 69.25 167 HIS A CA 1
ATOM 1248 C C . HIS A 1 167 ? 2.675 6.122 7.085 1.00 69.25 167 HIS A C 1
ATOM 1250 O O . HIS A 1 167 ? 2.112 5.027 7.166 1.00 69.25 167 HIS A O 1
ATOM 1256 N N . TYR A 1 168 ? 2.203 7.113 6.328 1.00 89.12 168 TYR A N 1
ATOM 1257 C CA . TYR A 1 168 ? 0.848 7.254 5.746 1.00 89.12 168 TYR A CA 1
ATOM 1258 C C . TYR A 1 168 ? -0.196 8.005 6.589 1.00 89.12 168 TYR A C 1
ATOM 1260 O O . TYR A 1 168 ? -1.353 8.123 6.168 1.00 89.12 168 TYR A O 1
ATOM 1268 N N . MET A 1 169 ? 0.234 8.651 7.674 1.00 91.56 169 MET A N 1
ATOM 1269 C CA . MET A 1 169 ? -0.511 9.709 8.369 1.00 91.56 169 MET A CA 1
ATOM 1270 C C . MET A 1 169 ? 0.151 11.072 8.197 1.00 91.56 169 MET A C 1
ATOM 1272 O O . MET A 1 169 ? 1.375 11.171 8.174 1.00 91.56 169 MET A O 1
ATOM 1276 N N . SER A 1 170 ? -0.644 12.139 8.152 1.00 90.56 170 SER A N 1
ATOM 1277 C CA . SER A 1 170 ? -0.178 13.517 8.324 1.00 90.56 170 SER A CA 1
ATOM 1278 C C . SER A 1 170 ? -0.932 14.205 9.461 1.00 90.56 170 SER A C 1
ATOM 1280 O O . SER A 1 170 ? -2.138 14.453 9.370 1.00 90.56 170 SER A O 1
ATOM 1282 N N . TYR A 1 171 ? -0.203 14.572 10.518 1.00 87.75 171 TYR A N 1
ATOM 1283 C CA . TYR A 1 171 ? -0.760 15.333 11.636 1.00 87.75 171 TYR A CA 1
ATOM 1284 C C . TYR A 1 171 ? -1.265 16.705 11.182 1.00 87.75 171 TYR A C 1
ATOM 1286 O O . TYR A 1 171 ? -2.360 17.128 11.547 1.00 87.75 171 TYR A O 1
ATOM 1294 N N . THR A 1 172 ? -0.495 17.384 10.331 1.00 90.75 172 THR A N 1
ATOM 1295 C CA . THR A 1 172 ? -0.842 18.708 9.793 1.00 90.75 172 THR A CA 1
ATOM 1296 C C . THR A 1 172 ? -2.090 18.689 8.910 1.00 90.75 172 THR A C 1
ATOM 1298 O O . THR A 1 172 ? -2.765 19.710 8.790 1.00 90.75 172 THR A O 1
ATOM 1301 N N . SER A 1 173 ? -2.440 17.526 8.353 1.00 88.62 173 SER A N 1
ATOM 1302 C CA . SER A 1 173 ? -3.685 17.304 7.604 1.00 88.62 173 SER A CA 1
ATOM 1303 C C . SER A 1 173 ? -4.857 16.852 8.489 1.00 88.62 173 SER A C 1
ATOM 1305 O O . SER A 1 173 ? -5.974 16.707 7.992 1.00 88.62 173 SER A O 1
ATOM 1307 N N . GLY A 1 174 ? -4.630 16.654 9.794 1.00 89.19 174 GLY A N 1
ATOM 1308 C CA . GLY A 1 174 ? -5.641 16.192 10.746 1.00 89.19 174 GLY A CA 1
ATOM 1309 C C . GLY A 1 174 ? -5.973 14.703 10.627 1.00 89.19 174 GLY A C 1
ATOM 1310 O O . GLY A 1 174 ? -7.074 14.296 11.000 1.00 89.19 174 GLY A O 1
ATOM 1311 N N . ASP A 1 175 ? -5.058 13.893 10.090 1.00 92.44 175 ASP A N 1
ATOM 1312 C CA . ASP A 1 175 ? -5.280 12.458 9.930 1.00 92.44 175 ASP A CA 1
ATOM 1313 C C . ASP A 1 175 ? -5.330 11.754 11.292 1.00 92.44 175 ASP A C 1
ATOM 1315 O O . ASP A 1 175 ? -4.499 11.986 12.169 1.00 92.44 175 ASP A O 1
ATOM 1319 N N . THR A 1 176 ? -6.302 10.855 11.460 1.00 88.88 176 THR A N 1
ATOM 1320 C CA . THR A 1 176 ? -6.547 10.152 12.730 1.00 88.88 176 THR A CA 1
ATOM 1321 C C . THR A 1 176 ? -6.263 8.656 12.676 1.00 88.88 176 THR A C 1
ATOM 1323 O O . THR A 1 176 ? -6.325 8.008 13.718 1.00 88.88 176 THR A O 1
ATOM 1326 N N . TYR A 1 177 ? -5.926 8.108 11.504 1.00 94.12 177 TYR A N 1
ATOM 1327 C CA . TYR A 1 177 ? -5.698 6.676 11.312 1.00 94.12 177 TYR A CA 1
ATOM 1328 C C . TYR A 1 177 ? -4.543 6.376 10.336 1.00 94.12 177 TYR A C 1
ATOM 1330 O O . TYR A 1 177 ? -4.358 7.147 9.388 1.00 94.12 177 TYR A O 1
ATOM 1338 N N . PRO A 1 178 ? -3.799 5.264 10.516 1.00 93.31 178 PRO A N 1
ATOM 1339 C CA . PRO A 1 178 ? -2.559 4.977 9.791 1.00 93.31 178 PRO A CA 1
ATOM 1340 C C . PRO A 1 178 ? -2.626 4.963 8.260 1.00 93.31 178 PRO A C 1
ATOM 1342 O O . PRO A 1 178 ? -1.729 5.488 7.618 1.00 93.31 178 PRO A O 1
ATOM 1345 N N . GLY A 1 179 ? -3.668 4.404 7.643 1.00 95.00 179 GLY A N 1
ATOM 1346 C CA . GLY A 1 179 ? -3.770 4.271 6.180 1.00 95.00 179 GLY A CA 1
ATOM 1347 C C . GLY A 1 179 ? -4.278 5.504 5.423 1.00 95.00 179 GLY A C 1
ATOM 1348 O O . GLY A 1 179 ? -4.586 5.417 4.228 1.00 95.00 179 GLY A O 1
ATOM 1349 N N . ARG A 1 180 ? -4.447 6.652 6.088 1.00 95.56 180 ARG A N 1
ATOM 1350 C CA . ARG A 1 180 ? -5.245 7.770 5.561 1.00 95.56 180 ARG A CA 1
ATOM 1351 C C . ARG A 1 180 ? -4.703 8.351 4.263 1.00 95.56 180 ARG A C 1
ATOM 1353 O O . ARG A 1 180 ? -5.483 8.564 3.330 1.00 95.56 180 ARG A O 1
ATOM 1360 N N . ARG A 1 181 ? -3.393 8.561 4.152 1.00 95.44 181 ARG A N 1
ATOM 1361 C CA . ARG A 1 181 ? -2.788 9.133 2.939 1.00 95.44 181 ARG A CA 1
ATOM 1362 C C . ARG A 1 181 ? -2.930 8.222 1.724 1.00 95.44 181 ARG A C 1
ATOM 1364 O O . ARG A 1 181 ? -3.218 8.716 0.634 1.00 95.44 181 ARG A O 1
ATOM 1371 N N . LEU A 1 182 ? -2.818 6.906 1.904 1.00 96.69 182 LEU A N 1
ATOM 1372 C CA . LEU A 1 182 ? -3.059 5.942 0.824 1.00 96.69 182 LEU A CA 1
ATOM 1373 C C . LEU A 1 182 ? -4.515 5.989 0.351 1.00 96.69 182 LEU A C 1
ATOM 1375 O O . LEU A 1 182 ? -4.786 5.976 -0.848 1.00 96.69 182 LEU A O 1
ATOM 1379 N N . ASN A 1 183 ? -5.458 6.127 1.284 1.00 96.75 183 ASN A N 1
ATOM 1380 C CA . ASN A 1 183 ? -6.877 6.257 0.961 1.00 96.75 183 ASN A CA 1
ATOM 1381 C C . ASN A 1 183 ? -7.189 7.580 0.244 1.00 96.75 183 ASN A C 1
ATOM 1383 O O . ASN A 1 183 ? -8.060 7.616 -0.624 1.00 96.75 183 ASN A O 1
ATOM 1387 N N . VAL A 1 184 ? -6.479 8.668 0.560 1.00 95.94 184 VAL A N 1
ATOM 1388 C CA . VAL A 1 184 ? -6.561 9.929 -0.201 1.00 95.94 184 VAL A CA 1
ATOM 1389 C C . VAL A 1 184 ? -6.048 9.737 -1.627 1.00 95.94 184 VAL A C 1
ATOM 1391 O O . VAL A 1 184 ? -6.711 10.178 -2.565 1.00 95.94 184 VAL A O 1
ATOM 1394 N N . ILE A 1 185 ? -4.912 9.054 -1.809 1.00 96.88 185 ILE A N 1
ATOM 1395 C CA . ILE A 1 185 ? -4.377 8.738 -3.141 1.00 96.88 185 ILE A CA 1
ATOM 1396 C C . ILE A 1 185 ? -5.390 7.916 -3.938 1.00 96.88 185 ILE A C 1
ATOM 1398 O O . ILE A 1 185 ? -5.719 8.311 -5.051 1.00 96.88 185 ILE A O 1
ATOM 1402 N N . LEU A 1 186 ? -5.942 6.847 -3.354 1.00 97.50 186 LEU A N 1
ATOM 1403 C CA . LEU A 1 186 ? -6.933 5.983 -4.005 1.00 97.50 186 LEU A CA 1
ATOM 1404 C C . LEU A 1 186 ? -8.143 6.764 -4.537 1.00 97.50 186 LEU A C 1
ATOM 1406 O O . LEU A 1 186 ? -8.608 6.524 -5.652 1.00 97.50 186 LEU A O 1
ATOM 1410 N N . ASN A 1 187 ? -8.646 7.700 -3.730 1.00 95.88 187 ASN A N 1
ATOM 1411 C CA . ASN A 1 187 ? -9.787 8.538 -4.088 1.00 95.88 187 ASN A CA 1
ATOM 1412 C C . ASN A 1 187 ? -9.437 9.557 -5.176 1.00 95.88 187 ASN A C 1
ATOM 1414 O O . ASN A 1 187 ? -10.185 9.722 -6.137 1.00 95.88 187 ASN A O 1
ATOM 1418 N N . ASN A 1 188 ? -8.290 10.224 -5.047 1.00 96.56 188 ASN A N 1
ATOM 1419 C CA . ASN A 1 188 ? -7.890 11.297 -5.955 1.00 96.56 188 ASN A CA 1
ATOM 1420 C C . ASN A 1 188 ? -7.369 10.785 -7.302 1.00 96.56 188 ASN A C 1
ATOM 1422 O O . ASN A 1 188 ? -7.370 11.527 -8.282 1.00 96.56 188 ASN A O 1
ATOM 1426 N N . SER A 1 189 ? -6.896 9.542 -7.355 1.00 96.94 189 SER A N 1
ATOM 1427 C CA . SER A 1 189 ? -6.333 8.941 -8.560 1.00 96.94 189 SER A CA 1
ATOM 1428 C C . SER A 1 189 ? -7.380 8.389 -9.524 1.00 96.94 189 SER A C 1
ATOM 1430 O O . SER A 1 189 ? -7.075 8.174 -10.697 1.00 96.94 189 SER A O 1
ATOM 1432 N N . GLY A 1 190 ? -8.604 8.146 -9.042 1.00 93.50 190 GLY A N 1
ATOM 1433 C CA . GLY A 1 190 ? -9.649 7.474 -9.812 1.00 93.50 190 GLY A CA 1
ATOM 1434 C C . GLY A 1 190 ? -9.404 5.973 -10.002 1.00 93.50 190 GLY A C 1
ATOM 1435 O O . GLY A 1 190 ? -9.995 5.374 -10.896 1.00 93.50 190 GLY A O 1
ATOM 1436 N N . TRP A 1 191 ? -8.541 5.349 -9.191 1.00 95.50 191 TRP A N 1
ATOM 1437 C CA . TRP A 1 191 ? -8.236 3.913 -9.292 1.00 95.50 191 TRP A CA 1
ATOM 1438 C C . TRP A 1 191 ? -9.283 3.011 -8.639 1.00 95.50 191 TRP A C 1
ATOM 1440 O O . TRP A 1 191 ? -9.417 1.857 -9.044 1.00 95.50 191 TRP A O 1
ATOM 1450 N N . ALA A 1 192 ? -10.049 3.542 -7.681 1.00 89.00 192 ALA A N 1
ATOM 1451 C CA . ALA A 1 192 ? -11.112 2.834 -6.968 1.00 89.00 192 ALA A CA 1
ATOM 1452 C C . ALA A 1 192 ? -12.053 1.982 -7.857 1.00 89.00 192 ALA A C 1
ATOM 1454 O O . ALA A 1 192 ? -12.264 0.815 -7.525 1.00 89.00 192 ALA A O 1
ATOM 1455 N N . PRO A 1 193 ? -12.605 2.496 -8.976 1.00 83.19 193 PRO A N 1
ATOM 1456 C CA . PRO A 1 193 ? -13.510 1.719 -9.827 1.00 83.19 193 PRO A CA 1
ATOM 1457 C C . PRO A 1 193 ? -12.813 0.674 -10.709 1.00 83.19 193 PRO A C 1
ATOM 1459 O O . PRO A 1 193 ? -13.468 -0.264 -11.153 1.00 83.19 193 PRO A O 1
ATOM 1462 N N . THR A 1 194 ? -11.517 0.832 -10.993 1.00 89.94 194 THR A N 1
ATOM 1463 C CA . THR A 1 194 ? -10.856 0.099 -12.090 1.00 89.94 194 THR A CA 1
ATOM 1464 C C . THR A 1 194 ? -9.787 -0.868 -11.611 1.00 89.94 194 THR A C 1
ATOM 1466 O O . THR A 1 194 ? -9.512 -1.831 -12.305 1.00 89.94 194 THR A O 1
ATOM 1469 N N . TYR A 1 195 ? -9.168 -0.639 -10.453 1.00 96.00 195 TYR A N 1
ATOM 1470 C CA . TYR A 1 195 ? -7.971 -1.381 -10.033 1.00 96.00 195 TYR A CA 1
ATOM 1471 C C . TYR A 1 195 ? -8.106 -2.007 -8.639 1.00 96.00 195 TYR A C 1
ATOM 1473 O O . TYR A 1 195 ? -7.136 -2.514 -8.087 1.00 96.00 195 TYR A O 1
ATOM 1481 N N . CYS A 1 196 ? -9.303 -1.993 -8.051 1.00 94.12 196 CYS A N 1
ATOM 1482 C CA . CYS A 1 196 ? -9.553 -2.535 -6.713 1.00 94.12 196 CYS A CA 1
ATOM 1483 C C . CYS A 1 196 ? -9.831 -4.053 -6.669 1.00 94.12 196 CYS A C 1
ATOM 1485 O O . CYS A 1 196 ? -10.233 -4.567 -5.626 1.00 94.12 196 CYS A O 1
ATOM 1487 N N . TYR A 1 197 ? -9.606 -4.781 -7.764 1.00 90.56 197 TYR A N 1
ATOM 1488 C CA . TYR A 1 197 ? -9.725 -6.241 -7.829 1.00 90.56 197 TYR A CA 1
ATOM 1489 C C . TYR A 1 197 ? -8.358 -6.929 -7.709 1.00 90.56 197 TYR A C 1
ATOM 1491 O O . TYR A 1 197 ? -7.325 -6.318 -7.998 1.00 90.56 197 TYR A O 1
ATOM 1499 N N . VAL A 1 198 ? -8.373 -8.197 -7.292 1.00 92.00 198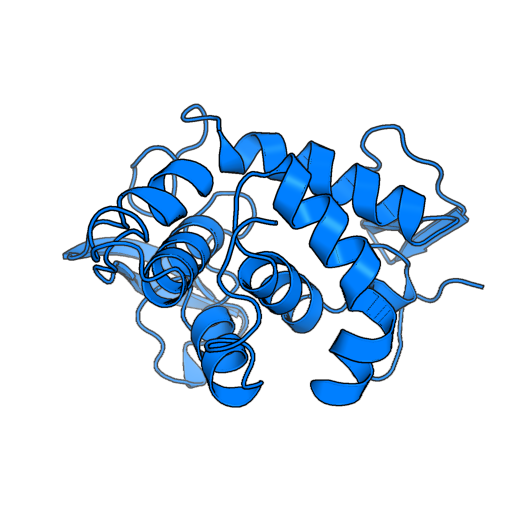 VAL A N 1
ATOM 1500 C CA . VAL A 1 198 ? -7.222 -9.108 -7.380 1.00 92.00 198 VAL A CA 1
ATOM 1501 C C . VAL A 1 198 ? -7.225 -9.735 -8.783 1.00 92.00 198 VAL A C 1
ATOM 1503 O O . VAL A 1 198 ? -8.266 -10.287 -9.152 1.00 92.00 198 VAL A O 1
ATOM 1506 N N . PRO A 1 199 ? -6.151 -9.585 -9.582 1.00 88.12 199 PRO A N 1
ATOM 1507 C CA . PRO A 1 199 ? -6.068 -10.107 -10.952 1.00 88.12 199 PRO A CA 1
ATOM 1508 C C . PRO A 1 199 ? -6.099 -11.632 -11.060 1.00 88.12 199 PRO A C 1
ATOM 1510 O O . PRO A 1 199 ? -5.647 -12.302 -10.105 1.00 88.12 199 PRO A O 1
#

pLDDT: mean 93.41, std 5.93, range [60.78, 98.56]

Solvent-accessible surface area (backbone atoms only — not comparable to full-atom values): 9838 Å² total; per-residue (Å²): 132,70,32,86,64,69,84,82,67,56,62,68,60,46,45,74,77,42,44,70,62,30,42,52,44,12,45,78,57,64,33,25,27,38,48,47,48,29,50,29,62,70,61,56,23,52,44,18,14,18,38,62,61,48,73,60,52,77,89,39,59,65,74,54,62,50,85,81,25,54,16,21,71,38,56,66,34,16,48,53,23,48,44,63,56,45,49,56,44,24,78,30,59,88,42,54,20,68,70,74,43,63,23,31,25,34,53,9,21,38,64,22,30,76,46,79,43,70,28,73,72,36,36,25,67,76,76,47,68,38,69,34,40,38,62,65,25,51,2,11,59,71,56,78,63,39,26,46,41,5,34,49,5,22,33,32,36,50,10,26,14,74,89,40,48,15,35,39,19,36,64,94,77,67,50,45,30,27,15,47,50,40,49,50,45,38,65,75,56,64,34,49,91,78,28,20,51,60,112

Mean predicted aligned error: 3.47 Å

Nearest PDB structures (foldseek):
  3fi7-assembly1_A  TM=3.131E-01  e=3.687E+00  Listeria monocytogenes EGD-e
  6qp6-assembly1_A  TM=1.923E-01  e=6.758E+00  Mus musculus

Radius of gyration: 15.69 Å; Cα contacts (8 Å, |Δi|>4): 459; chains: 1; bounding box: 44×32×39 Å

Foldseek 3Di:
DADQDDDQDALVVLCVVCVVLLLVLLQLLVFWSLLSSLQQSLCVRVSLLQSNQDLDQCPFAFDQDDVSGTRHPHVNSNSVSVSSVCNCQACPQPFAFQLRGGGHLVCCQAANDDWQGWHWQQAEPVGDGGIATQDTFGHCVRVVNQLLSSSQSSLQRVQRTPVNSLYCDDVVVVHRGRSPNSNVCSVVSVCRVPTSHRD

Organism: NCBI:txid78350

Sequence (199 aa):
MPSCSGTKPNYAGFVSDYLSYATTAASELGVSIAFILCQWYQEWGLPANNPAWQGSTMGYTTCGSCGSFPMFCSLSDGTGAYIAQMGYYNDNSSWTNVFGNPVSVYNSYNWGFNGGQTAYNVSTDDGYYVTATSQHFYGALESGGNGTTGTYAANEAIGASPWNYGHYMSYTSGDTYPGRRLNVILNNSGWAPTYCYVP

Secondary structure (DSSP, 8-state):
---S--PPPPHHHHHHHHHHHHHHHHHHHTS-HHHHHHHHHHH--GGGT-TT--SS-TT--EEEEETTEEEESSHHHHHHHHHHHHHHHHT-TTSB-TTSSB--HHHHHHH-B----EEEEEE-TTS-EEEEEPPPB--TTTTTS-HHHHHHHHHHHHHTSTTTTTTT--TTTT--STTHHHHHHHHHHT-TTTS-S--